Protein AF-A0A955YU34-F1 (afdb_monomer_lite)

Secondary structure (DSSP, 8-state):
-EETTEE------S---STT--EEETTEEESSPP-----SSPBTT-B-SSS-B---B-STT-EEETTEEES-----TTPBEEEE-SSS-EEE-B-STT-EEEEETTTEEEEE-----TTPBTTSB-SSSSB-SS-B--TTEEEEEETTEEEEEE----TTPBTT-B-SSSSB---B--TTEEE-TTS-EEE-S-SSPPPTTEEEETTEEEESSPTT-EEETTTEEEPTTPEEETTEEE----

Sequence (242 aa):
ICSNGMCLDTCGCGSCDDEDNGECVLAQCIYPPCVPDCGDSPTCGQMDGCGGICEGSCPGEKMCWNGTCVDCIPECEDAKCGDDNGCDGQCTGSCPGSQLCVNKENVGFTCCQSVCGPNTACGVPNGCGGYCTNGVCPAGQQCGSKDGKYQCVCKPNCKDKPCGAADGCGGFCRSDCPAGQTCNNDYQCEVTSCVPPCGCGTTCASGKCLSICPVGQTLCGCSTCCKAGQSCEGGVCKGAVE

Foldseek 3Di:
DDDPNDDPPPQPDPAPPDPQRFDQDPNDTDPNHDDFCQDPAHDQQPGRRNRAGDQHDDPDPFGRDRSDTHNDDFQCVQNDWQPGRVRNATHLDDDPDPWGFAQDPPPGTDTDDFPDDAAAAWQPDRRRPATRQQHDDPPQWGFDDDPNTTHTAGDFCCVPHAQQPGRVRRDTDQDDDPPQWGQDPVSDTWRPAAVVHADAQFDDDRNDTDGPEDPQWDDFTRNDTAHRQWDHDPSDTDHNPD

Radius of gyration: 31.17 Å; chains: 1; bounding box: 76×60×64 Å

Structure (mmCIF, N/CA/C/O backbone):
data_AF-A0A955YU34-F1
#
_entry.id   AF-A0A955YU34-F1
#
loop_
_atom_site.group_PDB
_atom_site.id
_atom_site.type_symbol
_atom_site.label_atom_id
_atom_site.label_alt_id
_atom_site.label_comp_id
_atom_site.label_asym_id
_atom_site.label_entity_id
_atom_site.label_seq_id
_atom_site.pdbx_PDB_ins_code
_atom_site.Cartn_x
_atom_site.Cartn_y
_atom_site.Cartn_z
_atom_site.occupancy
_atom_site.B_iso_or_equiv
_atom_site.auth_seq_id
_atom_site.auth_comp_id
_atom_site.auth_asym_id
_atom_site.auth_atom_id
_atom_site.pdbx_PDB_model_num
ATOM 1 N N . ILE A 1 1 ? -11.817 13.180 -0.412 1.00 45.41 1 ILE A N 1
ATOM 2 C CA . ILE A 1 1 ? -10.713 13.216 0.598 1.00 45.41 1 ILE A CA 1
ATOM 3 C C . ILE A 1 1 ? -9.621 12.265 0.115 1.00 45.41 1 ILE A C 1
ATOM 5 O O . ILE A 1 1 ? -9.970 11.149 -0.240 1.00 45.41 1 ILE A O 1
ATOM 9 N N . CYS A 1 2 ? -8.335 12.633 0.096 1.00 32.97 2 CYS A N 1
ATOM 10 C CA . CYS A 1 2 ? -7.277 11.659 -0.225 1.00 32.97 2 CYS A CA 1
ATOM 11 C C . CYS A 1 2 ? -6.675 11.087 1.070 1.00 32.97 2 CYS A C 1
ATOM 13 O O . CYS A 1 2 ? -6.288 11.827 1.974 1.00 32.97 2 CYS A O 1
ATOM 15 N N . SER A 1 3 ? -6.636 9.758 1.170 1.00 30.11 3 SER A N 1
ATOM 16 C CA . SER A 1 3 ? -6.049 9.011 2.286 1.00 30.11 3 SER A CA 1
ATOM 17 C C . SER A 1 3 ? -5.238 7.853 1.710 1.00 30.11 3 SER A C 1
ATOM 19 O O . SER A 1 3 ? -5.720 7.137 0.837 1.00 30.11 3 SER A O 1
ATOM 21 N N . ASN A 1 4 ? -3.993 7.686 2.166 1.00 29.62 4 ASN A N 1
ATOM 22 C CA . ASN A 1 4 ? -3.075 6.633 1.708 1.00 29.62 4 ASN A CA 1
ATOM 23 C C . ASN A 1 4 ? -2.878 6.566 0.181 1.00 29.62 4 ASN A C 1
ATOM 25 O O . ASN A 1 4 ? -2.876 5.486 -0.402 1.00 29.62 4 ASN A O 1
ATOM 29 N N . GLY A 1 5 ? -2.721 7.719 -0.476 1.00 34.00 5 GLY A N 1
ATOM 30 C CA . GLY A 1 5 ? -2.397 7.778 -1.908 1.00 34.00 5 GLY A CA 1
ATOM 31 C C . GLY A 1 5 ? -3.539 7.387 -2.852 1.00 34.00 5 GLY A C 1
ATOM 32 O O . GLY A 1 5 ? -3.348 7.418 -4.061 1.00 34.00 5 GLY A O 1
ATOM 33 N N . MET A 1 6 ? -4.725 7.072 -2.324 1.00 28.25 6 MET A N 1
ATOM 34 C CA . MET A 1 6 ? -5.953 6.946 -3.103 1.00 28.25 6 MET A CA 1
ATOM 35 C C . MET A 1 6 ? -6.871 8.118 -2.775 1.00 28.25 6 MET A C 1
ATOM 37 O O . MET A 1 6 ? -7.169 8.400 -1.607 1.00 28.25 6 MET A O 1
ATOM 41 N N . CYS A 1 7 ? -7.317 8.823 -3.809 1.00 43.81 7 CYS A N 1
ATOM 42 C CA . CYS A 1 7 ? -8.355 9.823 -3.648 1.00 43.81 7 CYS A CA 1
ATOM 43 C C . CYS A 1 7 ? -9.695 9.099 -3.551 1.00 43.81 7 CYS A C 1
ATOM 45 O O . CYS A 1 7 ? -10.192 8.536 -4.520 1.00 43.81 7 CYS A O 1
ATOM 47 N N . LEU A 1 8 ? -10.233 9.051 -2.330 1.00 44.00 8 LEU A N 1
ATOM 48 C CA . LEU A 1 8 ? -11.590 8.593 -2.093 1.00 44.00 8 LEU A CA 1
ATOM 49 C C . LEU A 1 8 ? -12.521 9.672 -2.617 1.00 44.00 8 LEU A C 1
ATOM 51 O O . LEU A 1 8 ? -12.498 10.815 -2.133 1.00 44.00 8 LEU A O 1
ATOM 55 N N . ASP A 1 9 ? -13.321 9.272 -3.597 1.00 46.38 9 ASP A N 1
ATOM 56 C CA . ASP A 1 9 ? -14.446 10.051 -4.057 1.00 46.38 9 ASP A CA 1
ATOM 57 C C . ASP A 1 9 ? -15.427 10.211 -2.887 1.00 46.38 9 ASP A C 1
ATOM 59 O O . ASP A 1 9 ? -16.054 9.262 -2.416 1.00 46.38 9 ASP A O 1
ATOM 63 N N . THR A 1 10 ? -15.448 11.412 -2.320 1.00 48.88 10 THR A N 1
ATOM 64 C CA . THR A 1 10 ? -16.334 11.789 -1.217 1.00 48.88 10 THR A CA 1
ATOM 65 C C . THR A 1 10 ? -17.482 12.642 -1.744 1.00 48.88 10 THR A C 1
ATOM 67 O O . THR A 1 10 ? -17.879 13.603 -1.085 1.00 48.88 10 THR A O 1
ATOM 70 N N . CYS A 1 11 ? -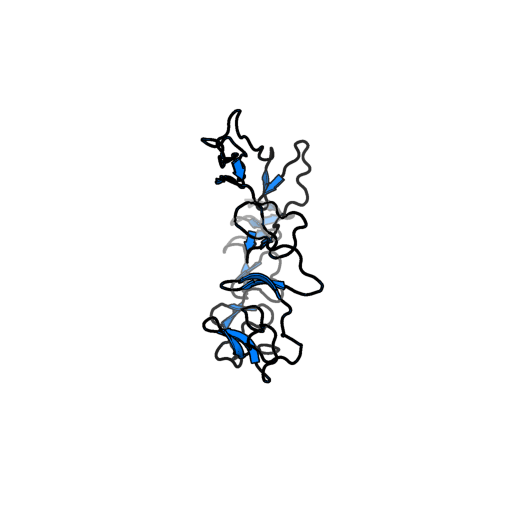17.981 12.345 -2.947 1.00 53.12 11 CYS A N 1
ATOM 71 C CA . CYS A 1 11 ? -19.189 12.960 -3.477 1.00 53.12 11 CYS A CA 1
ATOM 72 C C . CYS A 1 11 ? -20.399 12.572 -2.615 1.00 53.12 11 CYS A C 1
ATOM 74 O O . CYS A 1 11 ? -20.976 11.499 -2.746 1.00 53.12 11 CYS A O 1
ATOM 76 N N . GLY A 1 12 ? -20.775 13.461 -1.693 1.00 51.97 12 GLY A N 1
ATOM 77 C CA . GLY A 1 12 ? -22.050 13.420 -0.969 1.00 51.97 12 GLY A CA 1
ATOM 78 C C . GLY A 1 12 ? -23.210 14.064 -1.740 1.00 51.97 12 GLY A C 1
ATOM 79 O O . GLY A 1 12 ? -24.290 14.228 -1.179 1.00 51.97 12 GLY A O 1
ATOM 80 N N . CYS A 1 13 ? -22.991 14.470 -2.994 1.00 57.12 13 CYS A N 1
ATOM 81 C CA . CYS A 1 13 ? -24.027 15.016 -3.862 1.00 57.12 13 CYS A CA 1
ATOM 82 C C . CYS A 1 13 ? -24.826 13.847 -4.465 1.00 57.12 13 CYS A C 1
ATOM 84 O O . CYS A 1 13 ? -24.241 12.992 -5.122 1.00 57.12 13 CYS A O 1
ATOM 86 N N . GLY A 1 14 ? -26.142 13.779 -4.230 1.00 55.91 14 GLY A N 1
ATOM 87 C CA . GLY A 1 14 ? -26.999 12.725 -4.802 1.00 55.91 14 GLY A CA 1
ATOM 88 C C . GLY A 1 14 ? -27.055 12.763 -6.336 1.00 55.91 14 GLY A C 1
ATOM 89 O O . GLY A 1 14 ? -27.128 11.713 -6.966 1.00 55.91 14 GLY A O 1
ATOM 90 N N . SER A 1 15 ? -26.968 13.971 -6.895 1.00 62.12 15 SER A N 1
ATOM 91 C CA . SER A 1 15 ? -26.721 14.336 -8.292 1.00 62.12 15 SER A CA 1
ATOM 92 C C . SER A 1 15 ? -26.707 15.875 -8.363 1.00 62.12 15 SER A C 1
ATOM 94 O O . SER A 1 15 ? -27.385 16.528 -7.567 1.00 62.12 15 SER A O 1
ATOM 96 N N . CYS A 1 16 ? -25.906 16.471 -9.248 1.00 63.84 16 CYS A N 1
ATOM 97 C CA . CYS A 1 16 ? -25.930 17.916 -9.516 1.00 63.84 16 CYS A CA 1
ATOM 98 C C . CYS A 1 16 ? -26.772 18.153 -10.792 1.00 63.84 16 CYS A C 1
ATOM 100 O O . CYS A 1 16 ? -26.240 18.510 -11.837 1.00 63.84 16 CYS A O 1
ATOM 102 N N . ASP A 1 17 ? -28.076 17.844 -10.712 1.00 59.84 17 ASP A N 1
ATOM 103 C CA . ASP A 1 17 ? -29.026 17.775 -11.847 1.00 59.84 17 ASP A CA 1
ATOM 104 C C . ASP A 1 17 ? -29.700 19.122 -12.199 1.00 59.84 17 ASP A C 1
ATOM 106 O O . ASP A 1 17 ? -30.825 19.143 -12.705 1.00 59.84 17 ASP A O 1
ATOM 110 N N . ASP A 1 18 ? -29.065 20.262 -11.925 1.00 59.06 18 ASP A N 1
ATOM 111 C CA . ASP A 1 18 ? -29.591 21.540 -12.425 1.00 59.06 18 ASP A CA 1
ATOM 112 C C . ASP A 1 18 ? -29.217 21.730 -13.911 1.00 59.06 18 ASP A C 1
ATOM 114 O O . ASP A 1 18 ? -28.236 21.157 -14.389 1.00 59.06 18 ASP A O 1
ATOM 118 N N . GLU A 1 19 ? -29.996 22.539 -14.649 1.00 58.22 19 GLU A N 1
ATOM 119 C CA . GLU A 1 19 ? -29.921 22.740 -16.118 1.00 58.22 19 GLU A CA 1
ATOM 120 C C . GLU A 1 19 ? -28.524 23.145 -16.659 1.00 58.22 19 GLU A C 1
ATOM 122 O O . GLU A 1 19 ? -28.296 23.100 -17.868 1.00 58.22 19 GLU A O 1
ATOM 127 N N . ASP A 1 20 ? -27.581 23.473 -15.769 1.00 57.12 20 ASP A N 1
ATOM 128 C CA . ASP A 1 20 ? -26.225 23.953 -16.050 1.00 57.12 20 ASP A CA 1
ATOM 129 C C . ASP A 1 20 ? -25.103 22.901 -15.839 1.00 57.12 20 ASP A C 1
ATOM 131 O O . ASP A 1 20 ? -23.928 23.267 -15.868 1.00 57.12 20 ASP A O 1
ATOM 135 N N . ASN A 1 21 ? -25.421 21.607 -15.650 1.00 61.56 21 ASN A N 1
ATOM 136 C CA . ASN A 1 21 ? -24.452 20.489 -15.530 1.00 61.56 21 ASN A CA 1
ATOM 137 C C . ASN A 1 21 ? -23.319 20.735 -14.502 1.00 61.56 21 ASN A C 1
ATOM 139 O O . ASN A 1 21 ? -22.147 20.855 -14.863 1.00 61.56 21 ASN A O 1
ATOM 143 N N . GLY A 1 22 ? -23.648 20.815 -13.212 1.00 64.00 22 GLY A N 1
ATOM 144 C CA . GLY A 1 22 ? -22.662 21.073 -12.154 1.00 64.00 22 GLY A CA 1
ATOM 145 C C . GLY A 1 22 ? -21.765 19.878 -11.838 1.00 64.00 22 GLY A C 1
ATOM 146 O O . GLY A 1 22 ? -22.158 18.722 -11.992 1.00 64.00 22 GLY A O 1
ATOM 147 N N . GLU A 1 23 ? -20.570 20.153 -11.315 1.00 69.56 23 GLU A N 1
ATOM 148 C CA . GLU A 1 23 ? -19.633 19.124 -10.848 1.00 69.56 23 GLU A CA 1
ATOM 149 C C . GLU A 1 23 ? -19.588 19.078 -9.316 1.00 69.56 23 GLU A C 1
ATOM 151 O O . GLU A 1 23 ? -19.514 20.110 -8.643 1.00 69.56 23 GLU A O 1
ATOM 156 N N . CYS A 1 24 ? -19.621 17.873 -8.739 1.00 65.12 24 CYS A N 1
ATOM 157 C CA . CYS A 1 24 ? -19.480 17.696 -7.295 1.00 65.12 24 CYS A CA 1
ATOM 158 C C . CYS A 1 24 ? -17.992 17.671 -6.925 1.00 65.12 24 CYS A C 1
ATOM 160 O O . CYS A 1 24 ? -17.281 16.707 -7.202 1.00 65.12 24 CYS A O 1
ATOM 162 N N . VAL A 1 25 ? -17.520 18.718 -6.251 1.00 65.62 25 VAL A N 1
ATOM 163 C CA . VAL A 1 25 ? -16.139 18.825 -5.768 1.00 65.62 25 VAL A CA 1
ATOM 164 C C . VAL A 1 25 ? -16.177 19.016 -4.257 1.00 65.62 25 VAL A C 1
ATOM 166 O O . VAL A 1 25 ? -16.837 19.915 -3.745 1.00 65.62 25 VAL A O 1
ATOM 169 N N . LEU A 1 26 ? -15.492 18.142 -3.509 1.00 65.69 26 LEU A N 1
ATOM 170 C CA . LEU A 1 26 ? -15.434 18.189 -2.036 1.00 65.69 26 LEU A CA 1
ATOM 171 C C . LEU A 1 26 ? -16.819 18.252 -1.349 1.00 65.69 26 LEU A C 1
ATOM 173 O O . LEU A 1 26 ? -16.986 18.936 -0.341 1.00 65.69 26 LEU A O 1
ATOM 177 N N . ALA A 1 27 ? -17.793 17.497 -1.869 1.00 64.62 27 ALA A N 1
ATOM 178 C CA . ALA A 1 27 ? -19.178 17.452 -1.381 1.00 64.62 27 ALA A CA 1
ATOM 179 C C . ALA A 1 27 ? -19.969 18.771 -1.532 1.00 64.62 27 ALA A C 1
ATOM 181 O O . ALA A 1 27 ? -20.943 18.995 -0.811 1.00 64.62 27 ALA A O 1
ATOM 182 N N . GLN A 1 28 ? -19.578 19.626 -2.479 1.00 66.12 28 GLN A N 1
ATOM 183 C CA . GLN A 1 28 ? -20.338 20.798 -2.913 1.00 66.12 28 GLN A CA 1
ATOM 184 C C . GLN A 1 28 ? -20.582 20.707 -4.425 1.00 66.12 28 GLN A C 1
ATOM 186 O O . GLN A 1 28 ? -19.654 20.393 -5.167 1.00 66.12 28 GLN A O 1
ATOM 191 N N . CYS A 1 29 ? -21.808 20.976 -4.886 1.00 69.38 29 CYS A N 1
ATOM 192 C CA . CYS A 1 29 ? -22.057 21.165 -6.317 1.00 69.38 29 CYS A CA 1
ATOM 193 C C . CYS A 1 29 ? -21.549 22.556 -6.719 1.00 69.38 29 CYS A C 1
ATOM 195 O O . CYS A 1 29 ? -22.027 23.566 -6.192 1.00 69.38 29 CYS A O 1
ATOM 197 N N . ILE A 1 30 ? -20.565 22.602 -7.616 1.00 68.19 30 ILE A N 1
ATOM 198 C CA . ILE A 1 30 ? -20.022 23.839 -8.177 1.00 68.19 30 ILE A CA 1
ATOM 199 C C . ILE A 1 30 ? -20.768 24.143 -9.478 1.00 68.19 30 ILE A C 1
ATOM 201 O O . ILE A 1 30 ? -20.792 23.317 -10.390 1.00 68.19 30 ILE A O 1
ATOM 205 N N . TYR A 1 31 ? -21.363 25.338 -9.542 1.00 68.12 31 TYR A N 1
ATOM 206 C CA . TYR A 1 31 ? -22.065 25.851 -10.715 1.00 68.12 31 TYR A CA 1
ATOM 207 C C . TYR A 1 31 ? -21.580 27.267 -11.069 1.00 68.12 31 TYR A C 1
ATOM 209 O O . TYR A 1 31 ? -21.588 28.139 -10.189 1.00 68.12 31 TYR A O 1
ATOM 217 N N . PRO A 1 32 ? -21.214 27.530 -12.339 1.00 67.25 32 PRO A N 1
ATOM 218 C CA . PRO A 1 32 ? -20.965 26.541 -13.400 1.00 67.25 32 PRO A CA 1
ATOM 219 C C . PRO A 1 32 ? -19.742 25.659 -13.068 1.00 67.25 32 PRO A C 1
ATOM 221 O O . PRO A 1 32 ? -18.934 26.061 -12.224 1.00 67.25 32 PRO A O 1
ATOM 224 N N . PRO A 1 33 ? -19.582 24.476 -13.696 1.00 68.94 33 PRO A N 1
ATOM 225 C CA . PRO A 1 33 ? -18.367 23.680 -13.535 1.00 68.94 33 PRO A CA 1
ATOM 226 C C . PRO A 1 33 ? -17.136 24.519 -13.893 1.00 68.94 33 PRO A C 1
ATOM 228 O O . PRO A 1 33 ? -17.206 25.432 -14.721 1.00 68.94 33 PRO A O 1
ATOM 231 N N . CYS A 1 34 ? -16.006 24.238 -13.242 1.00 77.94 34 CYS A N 1
ATOM 232 C CA . CYS A 1 34 ? -14.778 24.958 -13.546 1.00 77.94 34 CYS A CA 1
ATOM 233 C C . CYS A 1 34 ? -14.359 24.623 -14.980 1.00 77.94 34 CYS A C 1
ATOM 235 O O . CYS A 1 34 ? -14.143 23.458 -15.300 1.00 77.94 34 CYS A O 1
ATOM 237 N N . VAL A 1 35 ? -14.269 25.634 -15.844 1.00 83.06 35 VAL A N 1
ATOM 238 C CA . VAL A 1 35 ? -13.825 25.466 -17.230 1.00 83.06 35 VAL A CA 1
ATOM 239 C C . VAL A 1 35 ? -12.329 25.776 -17.285 1.00 83.06 35 VAL A C 1
ATOM 241 O O . VAL A 1 35 ? -11.974 26.933 -17.045 1.00 83.06 35 VAL A O 1
ATOM 244 N N . PRO A 1 36 ? -11.461 24.788 -17.583 1.00 85.12 36 PRO A N 1
ATOM 245 C CA . PRO A 1 36 ? -10.038 25.026 -17.787 1.00 85.12 36 PRO A CA 1
ATOM 246 C C . PRO A 1 36 ? -9.811 26.121 -18.833 1.00 85.12 36 PRO A C 1
ATOM 248 O O . PRO A 1 36 ? -10.310 26.013 -19.956 1.00 85.12 36 PRO A O 1
ATOM 251 N N . ASP A 1 37 ? -9.055 27.158 -18.480 1.00 88.44 37 ASP A N 1
ATOM 252 C CA . ASP A 1 37 ? -8.666 28.232 -19.394 1.00 88.44 37 ASP A CA 1
ATOM 253 C C . ASP A 1 37 ? -7.144 28.362 -19.448 1.00 88.44 37 ASP A C 1
ATOM 255 O O . ASP A 1 37 ? -6.469 28.746 -18.490 1.00 88.44 37 ASP A O 1
ATOM 259 N N . CYS A 1 38 ? -6.603 28.043 -20.615 1.00 88.44 38 CYS A N 1
ATOM 260 C CA . CYS A 1 38 ? -5.181 28.125 -20.903 1.00 88.44 38 CYS A CA 1
ATOM 261 C C . CYS A 1 38 ? -4.801 29.402 -21.667 1.00 88.44 38 CYS A C 1
ATOM 263 O O . CYS A 1 38 ? -3.612 29.671 -21.865 1.00 88.44 38 CYS A O 1
ATOM 265 N N . GLY A 1 39 ? -5.781 30.210 -22.077 1.00 88.00 39 GLY A N 1
ATOM 266 C CA . GLY A 1 39 ? -5.591 31.291 -23.036 1.00 88.00 39 GLY A CA 1
ATOM 267 C C . GLY A 1 39 ? -5.102 30.796 -24.404 1.00 88.00 39 GLY A C 1
ATOM 268 O O . GLY A 1 39 ? -4.996 29.600 -24.667 1.00 88.00 39 GLY A O 1
ATOM 269 N N . ASP A 1 40 ? -4.770 31.738 -25.289 1.00 88.06 40 ASP A N 1
ATOM 270 C CA . ASP A 1 40 ? -4.430 31.433 -26.690 1.00 88.06 40 ASP A CA 1
ATOM 271 C C . ASP A 1 40 ? -2.989 30.931 -26.899 1.00 88.06 40 ASP A C 1
ATOM 273 O O . ASP A 1 40 ? -2.654 30.398 -27.956 1.00 88.06 40 ASP A O 1
ATOM 277 N N . SER A 1 41 ? -2.102 31.137 -25.922 1.00 86.50 41 SER A N 1
ATOM 278 C CA . SER A 1 41 ? -0.684 30.768 -26.027 1.00 86.50 41 SER A CA 1
ATOM 279 C C . SER A 1 41 ? -0.105 30.377 -24.661 1.00 86.50 41 SER A C 1
ATOM 281 O O . SER A 1 41 ? 0.804 31.058 -24.169 1.00 86.50 41 SER A O 1
ATOM 283 N N . PRO A 1 42 ? -0.623 29.305 -24.032 1.00 89.56 42 PRO A N 1
ATOM 284 C CA . PRO A 1 42 ? -0.156 28.860 -22.728 1.00 89.56 42 PRO A CA 1
ATOM 285 C C . PRO A 1 42 ? 1.323 28.485 -22.762 1.00 89.56 42 PRO A C 1
ATOM 287 O O . PRO A 1 42 ? 1.825 27.895 -23.728 1.00 89.56 42 PRO A O 1
ATOM 290 N N . THR A 1 43 ? 2.023 28.767 -21.669 1.00 91.75 43 THR A N 1
ATOM 291 C CA . THR A 1 43 ? 3.317 28.135 -21.409 1.00 91.75 43 THR A CA 1
ATOM 292 C C . THR A 1 43 ? 3.097 26.724 -20.872 1.00 91.75 43 THR A C 1
ATOM 294 O O . THR A 1 43 ? 2.126 26.458 -20.165 1.00 91.75 43 THR A O 1
ATOM 297 N N . CYS A 1 44 ? 3.990 25.793 -21.213 1.00 94.31 44 CYS A N 1
ATOM 298 C CA . CYS A 1 44 ? 3.900 24.430 -20.692 1.00 94.31 44 CYS A CA 1
ATOM 299 C C . CYS A 1 44 ? 3.870 24.420 -19.155 1.00 94.31 44 CYS A C 1
ATOM 301 O O . CYS A 1 44 ? 4.730 25.034 -18.518 1.00 94.31 44 CYS A O 1
ATOM 303 N N . GLY A 1 45 ? 2.881 23.736 -18.571 1.00 90.31 45 GLY A N 1
ATOM 304 C CA . GLY A 1 45 ? 2.713 23.651 -17.116 1.00 90.31 45 GLY A CA 1
ATOM 305 C C . GLY A 1 45 ? 2.039 24.865 -16.476 1.00 90.31 45 GLY A C 1
ATOM 306 O O . GLY A 1 45 ? 1.956 24.937 -15.249 1.00 90.31 45 GLY A O 1
ATOM 307 N N . GLN A 1 46 ? 1.548 25.819 -17.274 1.00 93.62 46 GLN A N 1
ATOM 308 C CA . GLN A 1 46 ? 0.667 26.878 -16.785 1.00 93.62 46 GLN A CA 1
ATOM 309 C C . GLN A 1 46 ? -0.578 26.254 -16.141 1.00 93.62 46 GLN A C 1
ATOM 311 O O . GLN A 1 46 ? -1.144 25.312 -16.684 1.00 93.62 46 GLN A O 1
ATOM 316 N N . MET A 1 47 ? -1.003 26.769 -14.987 1.00 89.31 47 MET A N 1
ATOM 317 C CA . MET A 1 47 ? -2.245 26.325 -14.351 1.00 89.31 47 MET A CA 1
ATOM 318 C C . MET A 1 47 ? -3.450 26.768 -15.185 1.00 89.31 47 MET A C 1
ATOM 320 O O . MET A 1 47 ? -3.495 27.916 -15.626 1.00 89.31 47 MET A O 1
ATOM 324 N N . ASP A 1 48 ? -4.432 25.886 -15.339 1.00 84.75 48 ASP A N 1
ATOM 325 C CA . ASP A 1 48 ? -5.651 26.128 -16.127 1.00 84.75 48 ASP A CA 1
ATOM 326 C C . ASP A 1 48 ? -6.775 26.841 -15.347 1.00 84.75 48 ASP A C 1
ATOM 328 O O . ASP A 1 48 ? -7.884 27.011 -15.844 1.00 84.75 48 ASP A O 1
ATOM 332 N N . GLY A 1 49 ? -6.512 27.218 -14.092 1.00 83.75 49 GLY A N 1
ATOM 333 C CA . GLY A 1 49 ? -7.501 27.822 -13.193 1.00 83.75 49 GLY A CA 1
ATOM 334 C C . GLY A 1 49 ? -8.439 26.827 -12.495 1.00 83.75 49 GLY A C 1
ATOM 335 O O . GLY A 1 49 ? -9.141 27.226 -11.568 1.00 83.75 49 GLY A O 1
ATOM 336 N N . CYS A 1 50 ? -8.390 25.543 -12.854 1.00 83.94 50 CYS A N 1
ATOM 337 C CA . CYS A 1 50 ? -9.242 24.463 -12.345 1.00 83.94 50 CYS A CA 1
ATOM 338 C C . CYS A 1 50 ? -8.465 23.330 -11.657 1.00 83.94 50 CYS A C 1
ATOM 340 O O . CYS A 1 50 ? -9.034 22.303 -11.293 1.00 83.94 50 CYS A O 1
ATOM 342 N N . GLY A 1 51 ? -7.166 23.532 -11.421 1.00 79.56 51 GLY A N 1
ATOM 343 C CA . GLY A 1 51 ? -6.293 22.566 -10.751 1.00 79.56 51 GLY A CA 1
ATOM 344 C C . GLY A 1 51 ? -5.609 21.588 -11.706 1.00 79.56 51 GLY A C 1
ATOM 345 O O . GLY A 1 51 ? -4.846 20.738 -11.243 1.00 79.56 51 GLY A O 1
ATOM 346 N N . GLY A 1 52 ? -5.843 21.729 -13.011 1.00 84.06 52 GLY A N 1
ATOM 347 C CA . GLY A 1 52 ? -5.071 21.090 -14.062 1.00 84.06 52 GLY A CA 1
ATOM 348 C C . GLY A 1 52 ? -3.944 21.987 -14.575 1.00 84.06 52 GLY A C 1
ATOM 349 O O . GLY A 1 52 ? -3.655 23.072 -14.055 1.00 84.06 52 GLY A O 1
ATOM 350 N N . ILE A 1 53 ? -3.262 21.486 -15.599 1.00 90.06 53 ILE A N 1
ATOM 351 C CA . ILE A 1 53 ? -2.125 22.137 -16.244 1.00 90.06 53 ILE A CA 1
ATOM 352 C C . ILE A 1 53 ? -2.320 22.142 -17.756 1.00 90.06 53 ILE A C 1
ATOM 354 O O . ILE A 1 53 ? -2.776 21.165 -18.343 1.00 90.06 53 ILE A O 1
ATOM 358 N N . CYS A 1 54 ? -1.924 23.237 -18.384 1.00 89.25 54 CYS A N 1
ATOM 359 C CA . CYS A 1 54 ? -2.011 23.428 -19.817 1.00 89.25 54 CYS A CA 1
ATOM 360 C C . CYS A 1 54 ? -0.847 22.748 -20.539 1.00 89.25 54 CYS A C 1
ATOM 362 O O . CYS A 1 54 ? 0.328 22.940 -20.19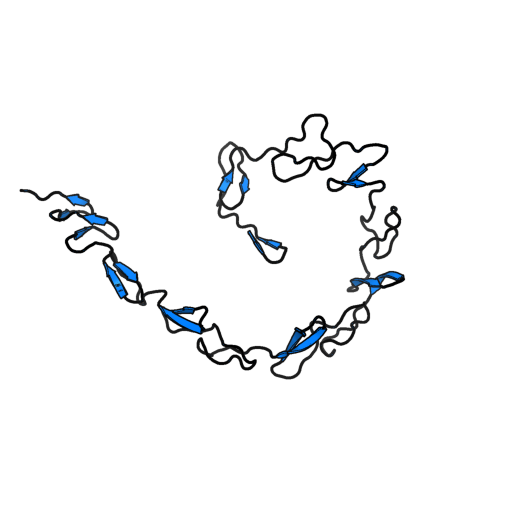0 1.00 89.25 54 CYS A O 1
ATOM 364 N N . GLU A 1 55 ? -1.174 22.019 -21.604 1.00 86.38 55 GLU A N 1
ATOM 365 C CA . GLU A 1 55 ? -0.201 21.658 -22.628 1.00 86.38 55 GLU A CA 1
ATOM 366 C C . GLU A 1 55 ? 0.124 22.924 -23.421 1.00 86.38 55 GLU A C 1
ATOM 368 O O . GLU A 1 55 ? -0.706 23.472 -24.142 1.00 86.38 55 GLU A O 1
ATOM 373 N N . GLY A 1 56 ? 1.314 23.467 -23.186 1.00 88.75 56 GLY A N 1
ATOM 374 C CA . GLY A 1 56 ? 1.722 24.759 -23.716 1.00 88.75 56 GLY A CA 1
ATOM 375 C C . GLY A 1 56 ? 3.035 24.691 -24.473 1.00 88.75 56 GLY A C 1
ATOM 376 O O . GLY A 1 56 ? 3.656 23.637 -24.611 1.00 88.75 56 GLY A O 1
ATOM 377 N N . SER A 1 57 ? 3.480 25.844 -24.956 1.00 91.94 57 SER A N 1
ATOM 378 C CA . SER A 1 57 ? 4.737 25.935 -25.698 1.00 91.94 57 SER A CA 1
ATOM 379 C C . SER A 1 57 ? 5.948 25.825 -24.771 1.00 91.94 57 SER A C 1
ATOM 381 O O . SER A 1 57 ? 5.937 26.320 -23.638 1.00 91.94 57 SER A O 1
ATOM 383 N N . CYS A 1 58 ? 7.012 25.215 -25.287 1.00 93.69 58 CYS A N 1
ATOM 384 C CA . CYS A 1 58 ? 8.304 25.093 -24.625 1.00 93.69 58 CYS A CA 1
ATOM 385 C C . CYS A 1 58 ? 9.385 25.892 -25.365 1.00 93.69 58 CYS A C 1
ATOM 387 O O . CYS A 1 58 ? 9.317 26.040 -26.584 1.00 93.69 58 CYS A O 1
ATOM 389 N N . PRO A 1 59 ? 10.394 26.427 -24.654 1.00 91.88 59 PRO A N 1
ATOM 390 C CA . PRO A 1 59 ? 11.519 27.092 -25.297 1.00 91.88 59 PRO A CA 1
ATOM 391 C C . PRO A 1 59 ? 12.408 26.084 -26.042 1.00 91.88 59 PRO A C 1
ATOM 393 O O . PRO A 1 59 ? 12.730 25.017 -25.517 1.00 91.88 59 PRO A O 1
ATOM 396 N N . GLY A 1 60 ? 12.867 26.469 -27.235 1.00 88.62 60 GLY A N 1
ATOM 397 C CA . GLY A 1 60 ? 13.689 25.617 -28.101 1.00 88.62 60 GLY A CA 1
ATOM 398 C C . GLY A 1 60 ? 12.873 24.530 -28.807 1.00 88.62 60 GLY A C 1
ATOM 399 O O . GLY A 1 60 ? 11.686 24.708 -29.049 1.00 88.62 60 GLY A O 1
ATOM 400 N N . GLU A 1 61 ? 13.516 23.406 -29.131 1.00 87.62 61 GLU A N 1
ATOM 401 C CA . GLU A 1 61 ? 12.887 22.237 -29.782 1.00 87.62 61 GLU A CA 1
ATOM 402 C C . GLU A 1 61 ? 12.307 21.229 -28.766 1.00 87.62 61 GLU A C 1
ATOM 404 O O . GLU A 1 61 ? 12.125 20.054 -29.068 1.00 87.62 61 GLU A O 1
ATOM 409 N N . LYS A 1 62 ? 12.039 21.677 -27.533 1.00 93.69 62 LYS A N 1
ATOM 410 C CA . LYS A 1 62 ? 11.516 20.831 -26.452 1.00 93.69 62 LYS A CA 1
ATOM 411 C C . LYS A 1 62 ? 10.017 20.600 -26.587 1.00 93.69 62 LYS A C 1
ATOM 413 O O . LYS A 1 62 ? 9.294 21.422 -27.146 1.00 93.69 62 LYS A O 1
ATOM 418 N N . MET A 1 63 ? 9.542 19.521 -25.981 1.00 91.44 63 MET A N 1
ATOM 419 C CA . MET A 1 63 ? 8.135 19.128 -25.961 1.00 91.44 63 MET A CA 1
ATOM 420 C C . MET A 1 63 ? 7.551 19.294 -24.557 1.00 91.44 63 MET A C 1
ATOM 422 O O . MET A 1 63 ? 8.256 19.123 -23.563 1.00 91.44 63 MET A O 1
ATOM 426 N N . CYS A 1 64 ? 6.265 19.632 -24.459 1.00 92.38 64 CYS A N 1
ATOM 427 C CA . CYS A 1 64 ? 5.572 19.704 -23.176 1.00 92.38 64 CYS A CA 1
ATOM 428 C C . CYS A 1 64 ? 5.042 18.323 -22.787 1.00 92.38 64 CYS A C 1
ATOM 430 O O . CYS A 1 64 ? 4.248 17.749 -23.526 1.00 92.38 64 CYS A O 1
ATOM 432 N N . TRP A 1 65 ? 5.454 17.798 -21.633 1.00 91.31 65 TRP A N 1
ATOM 433 C CA . TRP A 1 65 ? 4.969 16.519 -21.116 1.00 91.31 65 TRP A CA 1
ATOM 434 C C . TRP A 1 65 ? 4.726 16.605 -19.609 1.00 91.31 65 TRP A C 1
ATOM 436 O O . TRP A 1 65 ? 5.620 16.994 -18.854 1.00 91.31 65 TRP A O 1
ATOM 446 N N . ASN A 1 66 ? 3.501 16.295 -19.167 1.00 89.00 66 ASN A N 1
ATOM 447 C CA . ASN A 1 66 ? 3.056 16.437 -17.771 1.00 89.00 66 ASN A CA 1
ATOM 448 C C . ASN A 1 66 ? 3.443 17.791 -17.139 1.00 89.00 66 ASN A C 1
ATOM 450 O O . ASN A 1 66 ? 3.900 17.867 -15.998 1.00 89.00 66 ASN A O 1
ATOM 454 N N . GLY A 1 67 ? 3.295 18.874 -17.908 1.00 90.44 67 GLY A N 1
ATOM 455 C CA . GLY A 1 67 ? 3.549 20.241 -17.445 1.00 90.44 67 GLY A CA 1
ATOM 456 C C . GLY A 1 67 ? 5.024 20.611 -17.319 1.00 90.44 67 GLY A C 1
ATOM 457 O O . GLY A 1 67 ? 5.347 21.644 -16.740 1.00 90.44 67 GLY A O 1
ATOM 458 N N . THR A 1 68 ? 5.927 19.789 -17.851 1.00 92.88 68 THR A N 1
ATOM 459 C CA . THR A 1 68 ? 7.364 20.070 -17.889 1.00 92.88 68 THR A CA 1
ATOM 460 C C . THR A 1 68 ? 7.874 20.018 -19.324 1.00 92.88 68 THR A C 1
ATOM 462 O O . THR A 1 68 ? 7.515 19.131 -20.094 1.00 92.88 68 THR A O 1
ATOM 465 N N . CYS A 1 69 ? 8.746 20.959 -19.683 1.00 93.69 69 CYS A N 1
ATOM 466 C CA . CYS A 1 69 ? 9.439 20.928 -20.966 1.00 93.69 69 CYS A CA 1
ATOM 467 C C . CYS A 1 69 ? 10.558 19.888 -20.948 1.00 93.69 69 CYS A C 1
ATOM 469 O O . CYS A 1 69 ? 11.545 20.047 -20.225 1.00 93.69 69 CYS A O 1
ATOM 471 N N . VAL A 1 70 ? 10.417 18.855 -21.770 1.00 92.56 70 VAL A N 1
ATOM 472 C CA . VAL A 1 70 ? 11.347 17.731 -21.891 1.00 92.56 70 VAL A CA 1
ATOM 473 C C . VAL A 1 70 ? 11.956 17.675 -23.289 1.00 92.56 70 VAL A C 1
ATOM 475 O O . VAL A 1 70 ? 11.353 18.114 -24.266 1.00 92.56 70 VAL A O 1
ATOM 478 N N . ASP A 1 71 ? 13.169 17.138 -23.385 1.00 93.38 71 ASP A N 1
ATOM 479 C CA . ASP A 1 71 ? 13.858 16.936 -24.667 1.00 93.38 71 ASP A CA 1
ATOM 480 C C . ASP A 1 71 ? 13.380 15.659 -25.389 1.00 93.38 71 ASP A C 1
ATOM 482 O O . ASP A 1 71 ? 13.606 15.501 -26.583 1.00 93.38 71 ASP A O 1
ATOM 486 N N . CYS A 1 72 ? 12.702 14.752 -24.678 1.00 93.25 72 CYS A N 1
ATOM 487 C CA . CYS A 1 72 ? 12.209 13.485 -25.207 1.00 93.25 72 CYS A CA 1
ATOM 488 C C . CYS A 1 72 ? 10.978 13.019 -24.412 1.00 93.25 72 CYS A C 1
ATOM 490 O O . CYS A 1 72 ? 10.941 13.182 -23.190 1.00 93.25 72 CYS A O 1
ATOM 492 N N . ILE A 1 73 ? 9.975 12.464 -25.099 1.00 91.69 73 ILE A N 1
ATOM 493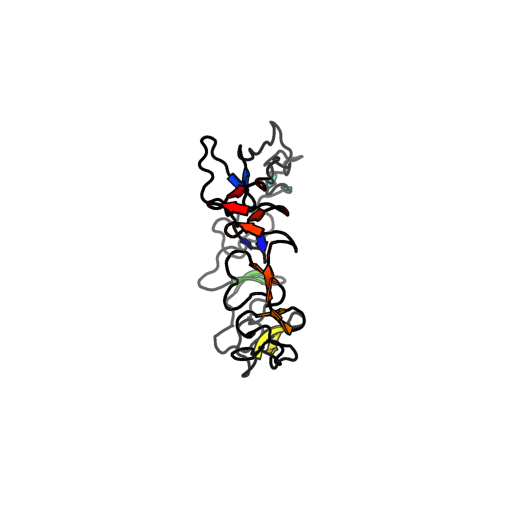 C CA . ILE A 1 73 ? 8.780 11.875 -24.481 1.00 91.69 73 ILE A CA 1
ATOM 494 C C . ILE A 1 73 ? 8.933 10.351 -24.517 1.00 91.69 73 ILE A C 1
ATOM 496 O O . ILE A 1 73 ? 9.077 9.805 -25.608 1.00 91.69 73 ILE A O 1
ATOM 500 N N . PRO A 1 74 ? 8.915 9.660 -23.365 1.00 92.25 74 PRO A N 1
ATOM 501 C CA . PRO A 1 74 ? 9.127 8.220 -23.335 1.00 92.25 74 PRO A CA 1
ATOM 502 C C . PRO A 1 74 ? 7.925 7.460 -23.904 1.00 92.25 74 PRO A C 1
ATOM 504 O O . PRO A 1 74 ? 6.788 7.670 -23.478 1.00 92.25 74 PRO A O 1
ATOM 507 N N . GLU A 1 75 ? 8.188 6.522 -24.810 1.00 92.69 75 GLU A N 1
ATOM 508 C CA . GLU A 1 75 ? 7.174 5.671 -25.437 1.00 92.69 75 GLU A CA 1
ATOM 509 C C . GLU A 1 75 ? 7.169 4.286 -24.783 1.00 92.69 75 GLU A C 1
ATOM 511 O O . GLU A 1 75 ? 8.075 3.481 -24.983 1.00 92.69 75 GLU A O 1
ATOM 516 N N . CYS A 1 76 ? 6.145 4.003 -23.973 1.00 93.88 76 CYS A N 1
ATOM 517 C CA . CYS A 1 76 ? 6.024 2.732 -23.247 1.00 93.88 76 CYS A CA 1
ATOM 518 C C . CYS A 1 76 ? 4.666 2.043 -23.415 1.00 93.88 76 CYS A C 1
ATOM 520 O O . CYS A 1 76 ? 4.371 1.090 -22.689 1.00 93.88 76 CYS A O 1
ATOM 522 N N . GLU A 1 77 ? 3.826 2.518 -24.336 1.00 93.25 77 GLU A N 1
ATOM 523 C CA . GLU A 1 77 ? 2.557 1.858 -24.638 1.00 93.25 77 GLU A CA 1
ATOM 524 C C . GLU A 1 77 ? 2.834 0.445 -25.170 1.00 93.25 77 GLU A C 1
ATOM 526 O O . GLU A 1 77 ? 3.663 0.255 -26.058 1.00 93.25 77 GLU A O 1
ATOM 531 N N . ASP A 1 78 ? 2.218 -0.558 -24.540 1.00 90.75 78 ASP A N 1
ATOM 532 C CA . ASP A 1 78 ? 2.419 -1.992 -24.802 1.00 90.75 78 ASP A CA 1
ATOM 533 C C . ASP A 1 78 ? 3.866 -2.518 -24.708 1.00 90.75 78 ASP A C 1
ATOM 535 O O . ASP A 1 78 ? 4.132 -3.691 -25.004 1.00 90.75 78 ASP A O 1
ATOM 539 N N . ALA A 1 79 ? 4.802 -1.696 -24.232 1.00 94.12 79 ALA A N 1
ATOM 540 C CA . ALA A 1 79 ? 6.187 -2.091 -24.042 1.00 94.12 79 ALA A CA 1
ATOM 541 C C . ALA A 1 79 ? 6.307 -3.201 -22.989 1.00 94.12 79 ALA A C 1
ATOM 543 O O . ALA A 1 79 ? 5.530 -3.305 -22.025 1.00 94.12 79 ALA A O 1
ATOM 544 N N . LYS A 1 80 ? 7.321 -4.046 -23.144 1.00 95.06 80 LYS A N 1
ATOM 545 C CA . LYS A 1 80 ? 7.700 -5.020 -22.124 1.00 95.06 80 LYS A CA 1
ATOM 546 C C . LYS A 1 80 ? 8.575 -4.345 -21.081 1.00 95.06 80 LYS A C 1
ATOM 548 O O . LYS A 1 80 ? 9.212 -3.318 -21.307 1.00 95.06 80 LYS A O 1
ATOM 553 N N . CYS A 1 81 ? 8.607 -4.945 -19.900 1.00 95.81 81 CYS A N 1
ATOM 554 C CA . CYS A 1 81 ? 9.518 -4.511 -18.853 1.00 95.81 81 CYS A CA 1
ATOM 555 C C . CYS A 1 81 ? 10.978 -4.553 -19.333 1.00 95.81 81 CYS A C 1
ATOM 557 O O . CYS A 1 81 ? 11.469 -5.618 -19.719 1.00 95.81 81 CYS A O 1
ATOM 559 N N . GLY A 1 82 ? 11.668 -3.417 -19.236 1.00 93.81 82 GLY A N 1
ATOM 560 C CA . GLY A 1 82 ? 13.068 -3.273 -19.636 1.00 93.81 82 GLY A CA 1
ATOM 561 C C . GLY A 1 82 ? 13.287 -2.860 -21.090 1.00 93.81 82 GLY A C 1
ATOM 562 O O . GLY A 1 82 ? 14.439 -2.609 -21.450 1.00 93.81 82 GLY A O 1
ATOM 563 N N . ASP A 1 83 ? 12.227 -2.764 -21.898 1.00 95.94 83 ASP A N 1
ATOM 564 C CA . ASP A 1 83 ? 12.321 -2.195 -23.243 1.00 95.94 83 ASP A CA 1
ATOM 565 C C . ASP A 1 83 ? 12.788 -0.735 -23.155 1.00 95.94 83 ASP A C 1
ATOM 567 O O . ASP A 1 83 ? 12.463 -0.029 -22.197 1.00 95.94 83 ASP A O 1
ATOM 571 N N . ASP A 1 84 ? 13.578 -0.306 -24.137 1.00 93.81 84 ASP A N 1
ATOM 572 C CA . ASP A 1 84 ? 14.010 1.085 -24.279 1.00 93.81 84 ASP A CA 1
ATOM 573 C C . ASP A 1 84 ? 12.784 1.976 -24.520 1.00 93.81 84 ASP A C 1
ATOM 575 O O . ASP A 1 84 ? 11.913 1.627 -25.316 1.00 93.81 84 ASP A O 1
ATOM 579 N N . ASN A 1 85 ? 12.709 3.106 -23.818 1.00 93.75 85 ASN A N 1
ATOM 580 C CA . ASN A 1 85 ? 11.608 4.058 -23.958 1.00 93.75 85 ASN A CA 1
ATOM 581 C C . ASN A 1 85 ? 11.866 5.148 -25.014 1.00 93.75 85 ASN A C 1
ATOM 583 O O . ASN A 1 85 ? 11.081 6.090 -25.109 1.00 93.75 85 ASN A O 1
ATOM 587 N N . GLY A 1 86 ? 12.979 5.071 -25.749 1.00 92.25 86 GLY A N 1
ATOM 588 C CA . GLY A 1 86 ? 13.391 6.046 -26.763 1.00 92.25 86 GLY A CA 1
ATOM 589 C C . GLY A 1 86 ? 14.074 7.297 -26.202 1.00 92.25 86 GLY A C 1
ATOM 590 O O . GLY A 1 86 ? 14.522 8.141 -26.975 1.00 92.25 86 GLY A O 1
ATOM 591 N N . CYS A 1 87 ? 14.187 7.409 -24.876 1.00 93.38 87 CYS A N 1
ATOM 592 C CA . CYS A 1 87 ? 14.697 8.576 -24.155 1.00 93.38 87 CYS A CA 1
ATOM 593 C C . CYS A 1 87 ? 15.803 8.206 -23.153 1.00 93.38 87 CYS A C 1
ATOM 595 O O . CYS A 1 87 ? 15.806 8.706 -22.024 1.00 93.38 87 CYS A O 1
ATOM 597 N N . ASP A 1 88 ? 16.706 7.295 -23.537 1.00 89.06 88 ASP A N 1
ATOM 598 C CA . ASP A 1 88 ? 17.792 6.755 -22.697 1.00 89.06 88 ASP A CA 1
ATOM 599 C C . ASP A 1 88 ? 17.307 6.136 -21.366 1.00 89.06 88 ASP A C 1
ATOM 601 O O . ASP A 1 88 ? 18.054 6.017 -20.388 1.00 89.06 88 ASP A O 1
ATOM 605 N N . GLY A 1 89 ? 16.035 5.741 -21.312 1.00 91.19 89 GLY A N 1
ATOM 606 C CA . GLY A 1 89 ? 15.395 5.102 -20.172 1.00 91.19 89 GLY A CA 1
ATOM 607 C C . GLY A 1 89 ? 14.790 3.754 -20.546 1.00 91.19 89 GLY A C 1
ATOM 608 O O . GLY A 1 89 ? 14.925 3.263 -21.661 1.00 91.19 89 GLY A O 1
ATOM 609 N N . GLN A 1 90 ? 14.111 3.134 -19.585 1.00 94.88 90 GLN A N 1
ATOM 610 C CA . GLN A 1 90 ? 13.468 1.839 -19.788 1.00 94.88 90 GLN A CA 1
ATOM 611 C C . GLN A 1 90 ? 12.033 1.848 -19.280 1.00 94.88 90 GLN A C 1
ATOM 613 O O . GLN A 1 90 ? 11.721 2.480 -18.266 1.00 94.88 90 GLN A O 1
ATOM 618 N N . CYS A 1 91 ? 11.175 1.091 -19.950 1.00 94.69 91 CYS A N 1
ATOM 619 C CA . CYS A 1 91 ? 9.776 0.940 -19.598 1.00 94.69 91 CYS A CA 1
ATOM 620 C C . CYS A 1 91 ? 9.575 -0.024 -18.422 1.00 94.69 91 CYS A C 1
ATOM 622 O O . CYS A 1 91 ? 10.175 -1.099 -18.345 1.00 94.69 91 CYS A O 1
ATOM 624 N N . THR A 1 92 ? 8.639 0.316 -17.532 1.00 93.38 92 THR A N 1
ATOM 625 C CA . THR A 1 92 ? 8.158 -0.551 -16.439 1.00 93.38 92 THR A CA 1
ATOM 626 C C . THR A 1 92 ? 7.070 -1.530 -16.894 1.00 93.38 92 THR A C 1
ATOM 628 O O . THR A 1 92 ? 6.258 -1.967 -16.081 1.00 93.38 92 THR A O 1
ATOM 631 N N . GLY A 1 93 ? 7.035 -1.822 -18.198 1.00 92.00 93 GLY A N 1
ATOM 632 C CA . GLY A 1 93 ? 5.930 -2.456 -18.901 1.00 92.00 93 GLY A CA 1
ATOM 633 C C . GLY A 1 93 ? 5.610 -3.891 -18.480 1.00 92.00 93 GLY A C 1
ATOM 634 O O . GLY A 1 93 ? 5.953 -4.372 -17.398 1.00 92.00 93 GLY A O 1
ATOM 635 N N . SER A 1 94 ? 4.917 -4.612 -19.354 1.00 93.75 94 SER A N 1
ATOM 636 C CA . SER A 1 94 ? 4.335 -5.903 -18.979 1.00 93.75 94 SER A CA 1
ATOM 637 C C . SER A 1 94 ? 5.382 -7.006 -18.801 1.00 93.75 94 SER A C 1
ATOM 639 O O . SER A 1 94 ? 6.374 -7.083 -19.531 1.00 93.75 94 SER A O 1
ATOM 641 N N . CYS A 1 95 ? 5.114 -7.911 -17.856 1.00 95.00 95 CYS A N 1
ATOM 642 C CA . CYS A 1 95 ? 5.889 -9.126 -17.624 1.00 95.00 95 CYS A CA 1
ATOM 643 C C . CYS A 1 95 ? 5.055 -10.391 -17.867 1.00 95.00 95 CYS A C 1
ATOM 645 O O . CYS A 1 95 ? 3.840 -10.377 -17.672 1.00 95.00 95 CYS A O 1
ATOM 647 N N . PRO A 1 96 ? 5.679 -11.510 -18.276 1.00 93.56 96 PRO A N 1
ATOM 648 C CA . PRO A 1 96 ? 4.959 -12.753 -18.505 1.00 93.56 96 PRO A CA 1
ATOM 649 C C . PRO A 1 96 ? 4.470 -13.377 -17.188 1.00 93.56 96 PRO A C 1
ATOM 651 O O . PRO A 1 96 ? 5.208 -13.472 -16.204 1.00 93.56 96 PRO A O 1
ATOM 654 N N . GLY A 1 97 ? 3.236 -13.885 -17.195 1.00 89.06 97 GLY A N 1
ATOM 655 C CA . GLY A 1 97 ? 2.642 -14.573 -16.048 1.00 89.06 97 GLY A CA 1
ATOM 656 C C . GLY A 1 97 ? 2.432 -13.647 -14.847 1.00 89.06 97 GLY A C 1
ATOM 657 O O . GLY A 1 97 ? 1.905 -12.552 -14.988 1.00 89.06 97 GLY A O 1
ATOM 658 N N . SER A 1 98 ? 2.825 -14.106 -13.656 1.00 86.00 98 SER A N 1
ATOM 659 C CA . SER A 1 98 ? 2.697 -13.363 -12.391 1.00 86.00 98 SER A CA 1
ATOM 660 C C . SER A 1 98 ? 3.983 -12.630 -11.980 1.00 86.00 98 SER A C 1
ATOM 662 O O . SER A 1 98 ? 4.178 -12.355 -10.795 1.00 86.00 98 SER A O 1
ATOM 664 N N . GLN A 1 99 ? 4.911 -12.421 -12.916 1.00 92.25 99 GLN A N 1
ATOM 665 C CA . GLN A 1 99 ? 6.195 -11.786 -12.627 1.00 92.25 99 GLN A CA 1
ATOM 666 C C . GLN A 1 99 ? 6.028 -10.285 -12.398 1.00 92.25 99 GLN A C 1
ATOM 668 O O . GLN A 1 99 ? 5.111 -9.656 -12.922 1.00 92.25 99 GLN A O 1
ATOM 673 N N . LEU A 1 100 ? 6.954 -9.709 -11.638 1.00 89.94 100 LEU A N 1
ATOM 674 C CA . LEU A 1 100 ? 6.993 -8.280 -11.359 1.00 89.94 100 LEU A CA 1
ATOM 675 C C . LEU A 1 100 ? 8.096 -7.633 -12.190 1.00 89.94 100 LEU A C 1
ATOM 677 O O . LEU A 1 100 ? 9.211 -8.158 -12.250 1.00 89.94 100 LEU A O 1
ATOM 681 N N . CYS A 1 101 ? 7.797 -6.482 -12.788 1.00 93.44 101 CYS A N 1
ATOM 682 C CA . CYS A 1 101 ? 8.824 -5.635 -13.372 1.00 93.44 101 CYS A CA 1
ATOM 683 C C . CYS A 1 101 ? 9.572 -4.928 -12.243 1.00 93.44 101 CYS A C 1
ATOM 685 O O . CYS A 1 101 ? 8.988 -4.133 -11.505 1.00 93.44 101 CYS A O 1
ATOM 687 N N . VAL A 1 102 ? 10.851 -5.251 -12.066 1.00 92.75 102 VAL A N 1
ATOM 688 C CA . VAL A 1 102 ? 11.671 -4.692 -10.986 1.00 92.75 102 VAL A CA 1
ATOM 689 C C . VAL A 1 102 ? 12.926 -4.057 -11.546 1.00 92.75 102 VAL A C 1
ATOM 691 O O . VAL A 1 102 ? 13.524 -4.570 -12.490 1.00 92.75 102 VAL A O 1
ATOM 694 N N . ASN A 1 103 ? 13.351 -2.959 -10.930 1.00 91.94 103 ASN A N 1
ATOM 695 C CA . ASN A 1 103 ? 14.660 -2.392 -11.199 1.00 91.94 103 ASN A CA 1
ATOM 696 C C . ASN A 1 103 ? 15.715 -3.195 -10.430 1.00 91.94 103 ASN A C 1
ATOM 698 O O . ASN A 1 103 ? 15.651 -3.297 -9.201 1.00 91.94 103 ASN A O 1
ATOM 702 N N . LYS A 1 104 ? 16.666 -3.789 -11.148 1.00 87.00 104 LYS A N 1
ATOM 703 C CA . LYS A 1 104 ? 17.851 -4.401 -10.551 1.00 87.00 104 LYS A CA 1
ATOM 704 C C . LYS A 1 104 ? 19.037 -3.468 -10.727 1.00 87.00 104 LYS A C 1
ATOM 706 O O . LYS A 1 104 ? 19.344 -3.036 -11.838 1.00 87.00 104 LYS A O 1
ATOM 711 N N . GLU A 1 105 ? 19.724 -3.212 -9.620 1.00 84.50 105 GLU A N 1
ATOM 712 C CA . GLU A 1 105 ? 20.930 -2.392 -9.592 1.00 84.50 105 GLU A CA 1
ATOM 713 C C . GLU A 1 105 ? 21.939 -2.887 -10.645 1.00 84.50 105 GLU A C 1
ATOM 715 O O . GLU A 1 105 ? 22.227 -4.083 -10.720 1.00 84.50 105 GLU A O 1
ATOM 720 N N . ASN A 1 106 ? 22.449 -1.971 -11.475 1.00 83.75 106 ASN A N 1
ATOM 721 C CA . ASN A 1 106 ? 23.379 -2.229 -12.588 1.00 83.75 106 ASN A CA 1
ATOM 722 C C . ASN A 1 106 ? 22.854 -3.103 -13.747 1.00 83.75 106 ASN A C 1
ATOM 724 O O . ASN A 1 106 ? 23.632 -3.460 -14.629 1.00 83.75 106 ASN A O 1
ATOM 728 N N . VAL A 1 107 ? 21.564 -3.448 -13.770 1.00 84.56 107 VAL A N 1
ATOM 729 C CA . VAL A 1 107 ? 20.940 -4.237 -14.852 1.00 84.56 107 VAL A CA 1
ATOM 730 C C . VAL A 1 107 ? 19.779 -3.485 -15.504 1.00 84.56 107 VAL A C 1
ATOM 732 O O . VAL A 1 107 ? 19.541 -3.661 -16.694 1.00 84.56 107 VAL A O 1
ATOM 735 N N . GLY A 1 108 ? 19.077 -2.636 -14.747 1.00 87.75 108 GLY A N 1
ATOM 736 C CA . GLY A 1 108 ? 17.888 -1.931 -15.220 1.00 87.75 108 GLY A CA 1
ATOM 737 C C . GLY A 1 108 ? 16.594 -2.684 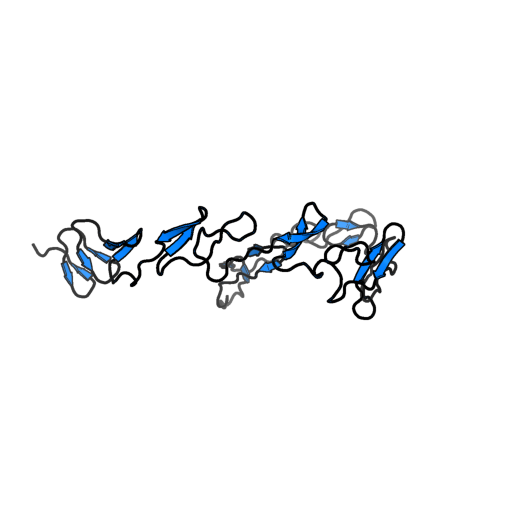-14.910 1.00 87.75 108 GLY A C 1
ATOM 738 O O . GLY A 1 108 ? 16.562 -3.560 -14.036 1.00 87.75 108 GLY A O 1
ATOM 739 N N . PHE A 1 109 ? 15.505 -2.318 -15.582 1.00 94.00 109 PHE A N 1
ATOM 740 C CA . PHE A 1 109 ? 14.211 -2.976 -15.392 1.00 94.00 109 PHE A CA 1
ATOM 741 C C . PHE A 1 109 ? 14.202 -4.368 -16.025 1.00 94.00 109 PHE A C 1
ATOM 743 O O . PHE A 1 109 ? 14.613 -4.559 -17.166 1.00 94.00 109 PHE A O 1
ATOM 750 N N . THR A 1 110 ? 13.745 -5.365 -15.273 1.00 93.69 110 THR A N 1
ATOM 751 C CA . THR A 1 110 ? 13.629 -6.740 -15.761 1.00 93.69 110 THR A CA 1
ATOM 752 C C . THR A 1 110 ? 12.497 -7.483 -15.065 1.00 93.69 110 THR A C 1
ATOM 754 O O . THR A 1 110 ? 12.171 -7.214 -13.904 1.00 93.69 110 THR A O 1
ATOM 757 N N . CYS A 1 111 ? 11.906 -8.451 -15.762 1.00 94.31 111 CYS A N 1
ATOM 758 C CA . CYS A 1 111 ? 10.890 -9.311 -15.181 1.00 94.31 111 CYS A CA 1
ATOM 759 C C . CYS A 1 111 ? 11.509 -10.288 -14.188 1.00 94.31 111 CYS A C 1
ATOM 761 O O . CYS A 1 111 ? 12.471 -11.001 -14.484 1.00 94.31 111 CYS A O 1
ATOM 763 N N . CYS A 1 112 ? 10.944 -10.322 -12.989 1.00 93.00 112 CYS A N 1
ATOM 764 C CA . CYS A 1 112 ? 11.422 -11.172 -11.922 1.00 93.00 112 CYS A CA 1
ATOM 765 C C . CYS A 1 112 ? 10.274 -11.942 -11.283 1.00 93.00 112 CYS A C 1
ATOM 767 O O . CYS A 1 112 ? 9.270 -11.373 -10.849 1.00 93.00 112 CYS A O 1
ATOM 769 N N . GLN A 1 113 ? 10.448 -13.259 -11.199 1.00 92.38 113 GLN A N 1
ATOM 770 C CA . GLN A 1 113 ? 9.546 -14.109 -10.445 1.00 92.38 113 GLN A CA 1
ATOM 771 C C . GLN A 1 113 ? 9.955 -14.103 -8.978 1.00 92.38 113 GLN A C 1
ATOM 773 O O . GLN A 1 113 ? 11.052 -14.544 -8.630 1.00 92.38 113 GLN A O 1
ATOM 778 N N . SER A 1 114 ? 9.058 -13.629 -8.113 1.00 88.44 114 SER A N 1
ATOM 779 C CA . SER A 1 114 ? 9.310 -13.666 -6.677 1.00 88.44 114 SER A CA 1
ATOM 780 C C . SER A 1 114 ? 9.355 -15.113 -6.183 1.00 88.44 114 SER A C 1
ATOM 782 O O . SER A 1 114 ? 8.513 -15.928 -6.564 1.00 88.44 114 SER A O 1
ATOM 784 N N . VAL A 1 115 ? 10.295 -15.427 -5.292 1.00 88.88 115 VAL A N 1
ATOM 785 C CA . VAL A 1 115 ? 10.368 -16.750 -4.635 1.00 88.88 115 VAL A CA 1
ATOM 786 C C . VAL A 1 115 ? 9.473 -16.852 -3.390 1.00 88.88 115 VAL A C 1
ATOM 788 O O . VAL A 1 115 ? 9.576 -17.798 -2.604 1.00 88.88 115 VAL A O 1
ATOM 791 N N . CYS A 1 116 ? 8.603 -15.866 -3.171 1.00 88.38 116 CYS A N 1
ATOM 792 C CA . CYS A 1 116 ? 7.694 -15.840 -2.035 1.00 88.38 116 CYS A CA 1
ATOM 793 C C . CYS A 1 116 ? 6.510 -16.775 -2.293 1.00 88.38 116 CYS A C 1
ATOM 795 O O . CYS A 1 116 ? 5.600 -16.454 -3.051 1.00 88.38 116 CYS A O 1
ATOM 797 N N . GLY A 1 117 ? 6.534 -17.941 -1.657 1.00 84.19 117 GLY A N 1
ATOM 798 C CA . GLY A 1 117 ? 5.438 -18.897 -1.634 1.00 84.19 117 GLY A CA 1
ATOM 799 C C . GLY A 1 117 ? 4.71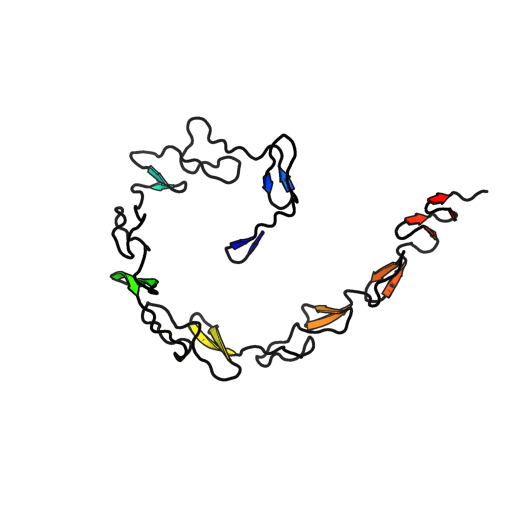2 -18.913 -0.284 1.00 84.19 117 GLY A C 1
ATOM 800 O O . GLY A 1 117 ? 5.159 -18.281 0.675 1.00 84.19 117 GLY A O 1
ATOM 801 N N . PRO A 1 118 ? 3.627 -19.698 -0.171 1.00 83.69 118 PRO A N 1
ATOM 802 C CA . PRO A 1 118 ? 2.801 -19.778 1.039 1.00 83.69 118 PRO A CA 1
ATOM 803 C C . PRO A 1 118 ? 3.549 -20.304 2.274 1.00 83.69 118 PRO A C 1
ATOM 805 O O . PRO A 1 118 ? 3.104 -20.075 3.391 1.00 83.69 118 PRO A O 1
ATOM 808 N N . ASN A 1 119 ? 4.682 -20.988 2.078 1.00 88.12 119 ASN A N 1
ATOM 809 C CA . ASN A 1 119 ? 5.524 -21.528 3.150 1.00 88.12 119 ASN A CA 1
ATOM 810 C C . ASN A 1 119 ? 6.857 -20.779 3.306 1.00 88.12 119 ASN A C 1
ATOM 812 O O . ASN A 1 119 ? 7.713 -21.197 4.086 1.00 88.12 119 ASN A O 1
ATOM 816 N N . THR A 1 120 ? 7.072 -19.701 2.551 1.00 92.88 120 THR A N 1
ATOM 817 C CA . THR A 1 120 ? 8.320 -18.937 2.617 1.00 92.88 120 THR A CA 1
ATOM 818 C C . THR A 1 120 ? 8.346 -18.114 3.901 1.00 92.88 120 THR A C 1
ATOM 820 O O . THR A 1 120 ? 7.359 -17.469 4.254 1.00 92.88 120 THR A O 1
ATOM 823 N N . ALA A 1 121 ? 9.470 -18.135 4.619 1.00 92.94 121 ALA A N 1
ATOM 824 C CA . ALA A 1 121 ? 9.624 -17.372 5.854 1.00 92.94 121 ALA A CA 1
ATOM 825 C C . ALA A 1 121 ? 9.493 -15.860 5.599 1.00 92.94 121 ALA A C 1
ATOM 827 O O . ALA A 1 121 ? 9.933 -15.344 4.570 1.00 92.94 121 ALA A O 1
ATOM 828 N N . CYS A 1 122 ? 8.890 -15.138 6.543 1.00 94.50 122 CYS A N 1
ATOM 829 C CA . CYS A 1 122 ? 8.813 -13.680 6.478 1.00 94.50 122 CYS A CA 1
ATOM 830 C C . CYS A 1 122 ? 10.205 -13.042 6.428 1.00 94.50 122 CYS A C 1
ATOM 832 O O . CYS A 1 122 ? 11.107 -13.447 7.163 1.00 94.50 122 CYS A O 1
ATOM 834 N N . GLY A 1 123 ? 10.365 -12.015 5.591 1.00 92.50 123 GLY A N 1
ATOM 835 C CA . GLY A 1 123 ? 11.576 -11.199 5.590 1.00 92.50 123 GLY A CA 1
ATOM 836 C C . GLY A 1 123 ? 12.771 -11.786 4.853 1.00 92.50 123 GLY A C 1
ATOM 837 O O . GLY A 1 123 ? 13.818 -11.146 4.810 1.00 92.50 123 GLY A O 1
ATOM 838 N N . VAL A 1 124 ? 12.652 -12.972 4.254 1.00 93.00 124 VAL A N 1
ATOM 839 C CA . VAL A 1 124 ? 13.718 -13.496 3.389 1.00 93.00 124 VAL A CA 1
ATOM 840 C C . VAL A 1 124 ? 13.730 -12.750 2.049 1.00 93.00 124 VAL A C 1
ATOM 842 O O . VAL A 1 124 ? 12.667 -12.307 1.599 1.00 93.00 124 VAL A O 1
ATOM 845 N N . PRO A 1 125 ? 14.898 -12.595 1.397 1.00 91.62 125 PRO A N 1
ATOM 846 C CA . PRO A 1 125 ? 14.980 -11.977 0.078 1.00 91.62 125 PRO A CA 1
ATOM 847 C C . PRO A 1 125 ? 14.061 -12.670 -0.933 1.00 91.62 125 PRO A C 1
ATOM 849 O O . PRO A 1 125 ? 14.055 -13.895 -1.041 1.00 91.62 125 PRO A O 1
ATOM 852 N N . ASN A 1 126 ? 13.308 -11.887 -1.703 1.00 89.69 126 ASN A N 1
ATOM 853 C CA . ASN A 1 126 ? 12.354 -12.404 -2.688 1.00 89.69 126 ASN A CA 1
ATOM 854 C C . ASN A 1 126 ? 12.984 -12.711 -4.062 1.00 89.69 126 ASN A C 1
ATOM 856 O O . ASN A 1 126 ? 12.266 -13.109 -4.976 1.00 89.69 126 ASN A O 1
ATOM 860 N N . GLY A 1 127 ? 14.300 -12.514 -4.217 1.00 88.50 127 GLY A N 1
ATOM 861 C CA . GLY A 1 127 ? 15.038 -12.691 -5.480 1.00 88.50 127 GLY A CA 1
ATOM 862 C C . GLY A 1 127 ? 14.899 -11.532 -6.481 1.00 88.50 127 GLY A C 1
ATOM 863 O O . GLY A 1 127 ? 15.590 -11.501 -7.502 1.00 88.50 127 GLY A O 1
ATOM 864 N N . CYS A 1 128 ? 14.056 -10.552 -6.165 1.00 89.44 128 CYS A N 1
ATOM 865 C CA . CYS A 1 128 ? 13.671 -9.427 -7.014 1.00 89.44 128 CYS A CA 1
ATOM 866 C C . CYS A 1 128 ? 14.022 -8.071 -6.381 1.00 89.44 128 CYS A C 1
ATOM 868 O O . CYS A 1 128 ? 13.329 -7.087 -6.606 1.00 89.44 128 CYS A O 1
ATOM 870 N N . GLY A 1 129 ? 15.073 -8.032 -5.552 1.00 85.12 129 GLY A N 1
ATOM 871 C CA . GLY A 1 129 ? 15.531 -6.816 -4.865 1.00 85.12 129 GLY A CA 1
ATOM 872 C C . GLY A 1 129 ? 14.719 -6.428 -3.622 1.00 85.12 129 GLY A C 1
ATOM 873 O O . GLY A 1 129 ? 15.041 -5.440 -2.974 1.00 85.12 129 GLY A O 1
ATOM 874 N N . GLY A 1 130 ? 13.696 -7.209 -3.260 1.00 87.12 130 GLY A N 1
ATOM 875 C CA . GLY A 1 130 ? 12.875 -6.997 -2.069 1.00 87.12 130 GLY A CA 1
ATOM 876 C C . GLY A 1 130 ? 12.894 -8.184 -1.107 1.00 87.12 130 GLY A C 1
ATOM 877 O O . GLY A 1 130 ? 13.718 -9.094 -1.207 1.00 87.12 130 GLY A O 1
ATOM 878 N N . TYR A 1 131 ? 11.932 -8.194 -0.187 1.00 90.06 131 TYR A N 1
ATOM 879 C CA . TYR A 1 131 ? 11.752 -9.241 0.819 1.00 90.06 131 TYR A CA 1
ATOM 880 C C . TYR A 1 131 ? 10.324 -9.785 0.780 1.00 90.06 131 TYR A C 1
ATOM 882 O O . TYR A 1 131 ? 9.403 -9.094 0.344 1.00 90.06 131 TYR A O 1
ATOM 890 N N . CYS A 1 132 ? 10.119 -11.014 1.247 1.00 90.94 132 CYS A N 1
ATOM 891 C CA . CYS A 1 132 ? 8.780 -11.583 1.365 1.00 90.94 132 CYS A CA 1
ATOM 892 C C . CYS A 1 132 ? 7.996 -10.906 2.496 1.00 90.94 132 CYS A C 1
ATOM 894 O O . CYS A 1 132 ? 8.332 -11.059 3.671 1.00 90.94 132 CYS A O 1
ATOM 896 N N . THR A 1 133 ? 6.941 -10.178 2.123 1.00 90.69 133 THR A N 1
ATOM 897 C CA . THR A 1 133 ? 6.107 -9.358 3.022 1.00 90.69 133 THR A CA 1
ATOM 898 C C . THR A 1 133 ? 4.909 -10.106 3.605 1.00 90.69 133 THR A C 1
ATOM 900 O O . THR A 1 133 ? 4.356 -9.681 4.611 1.00 90.69 133 THR A O 1
ATOM 903 N N . ASN A 1 134 ? 4.548 -11.244 3.008 1.00 87.31 134 ASN A N 1
ATOM 904 C CA . ASN A 1 134 ? 3.450 -12.119 3.428 1.00 87.31 134 ASN A CA 1
ATOM 905 C C . ASN A 1 134 ? 3.962 -13.520 3.799 1.00 87.31 134 ASN A C 1
ATOM 907 O O . ASN A 1 134 ? 3.316 -14.526 3.516 1.00 87.31 134 ASN A O 1
ATOM 911 N N . GLY A 1 135 ? 5.169 -13.595 4.362 1.00 88.75 135 GLY A N 1
ATOM 912 C CA . GLY A 1 135 ? 5.764 -14.871 4.740 1.00 88.75 135 GLY A CA 1
ATOM 913 C C . GLY A 1 135 ? 5.190 -15.448 6.035 1.00 88.75 135 GLY A C 1
ATOM 914 O O . GLY A 1 135 ? 4.515 -14.768 6.811 1.00 88.75 135 GLY A O 1
ATOM 915 N N . VAL A 1 136 ? 5.503 -16.716 6.283 1.00 93.25 136 VAL A N 1
ATOM 916 C CA . VAL A 1 136 ? 5.076 -17.441 7.482 1.00 93.25 136 VAL A CA 1
ATOM 917 C C . VAL A 1 136 ? 5.818 -16.917 8.708 1.00 93.25 136 VAL A C 1
ATOM 919 O O . VAL A 1 136 ? 7.036 -16.722 8.676 1.00 93.25 136 VAL A O 1
ATOM 922 N N . CYS A 1 137 ? 5.069 -16.733 9.794 1.00 94.00 137 CYS A N 1
ATOM 923 C CA . CYS A 1 137 ? 5.578 -16.348 11.102 1.00 94.00 137 CYS A CA 1
ATOM 924 C C . CYS A 1 137 ? 5.117 -17.322 12.195 1.00 94.00 137 CYS A C 1
ATOM 926 O O . CYS A 1 137 ? 4.098 -17.996 12.022 1.00 94.00 137 CYS A O 1
ATOM 928 N N . PRO A 1 138 ? 5.840 -17.396 13.329 1.00 93.06 138 PRO A N 1
ATOM 929 C CA . PRO A 1 138 ? 5.393 -18.139 14.503 1.00 93.06 138 PRO A CA 1
ATOM 930 C C . PRO A 1 138 ? 4.003 -17.698 14.986 1.00 93.06 138 PRO A C 1
ATOM 932 O O . PRO A 1 138 ? 3.552 -16.583 14.717 1.00 93.06 138 PRO A O 1
ATOM 935 N N . ALA A 1 139 ? 3.331 -18.564 15.748 1.00 91.19 139 ALA A N 1
ATOM 936 C CA . ALA A 1 139 ? 2.030 -18.249 16.334 1.00 91.19 139 ALA A CA 1
ATOM 937 C C . ALA A 1 139 ? 2.081 -16.945 17.156 1.00 91.19 139 ALA A C 1
ATOM 939 O O . ALA A 1 139 ? 3.011 -16.719 17.928 1.00 91.19 139 ALA A O 1
ATOM 940 N N . GLY A 1 140 ? 1.072 -16.085 16.983 1.00 89.62 140 GLY A N 1
ATOM 941 C CA . GLY A 1 140 ? 1.008 -14.770 17.637 1.00 89.62 140 GLY A CA 1
ATOM 942 C C . GLY A 1 140 ? 1.840 -13.671 16.962 1.00 89.62 140 GLY A C 1
ATOM 943 O O . GLY A 1 140 ? 1.903 -12.557 17.476 1.00 89.62 140 GLY A O 1
ATOM 944 N N . GLN A 1 141 ? 2.458 -13.950 15.813 1.00 94.06 141 GLN A N 1
ATOM 945 C CA . GLN A 1 141 ? 3.206 -12.968 15.029 1.00 94.06 141 GLN A CA 1
ATOM 946 C C . GLN A 1 141 ? 2.610 -12.796 13.628 1.00 94.06 141 GLN A C 1
ATOM 948 O O . GLN A 1 141 ? 1.828 -13.619 13.148 1.00 94.06 141 GLN A O 1
ATOM 953 N N . GLN A 1 142 ? 2.967 -11.695 12.979 1.00 93.25 142 GLN A N 1
ATOM 954 C CA . GLN A 1 142 ? 2.644 -11.398 11.588 1.00 93.25 142 GLN A CA 1
ATOM 955 C C . GLN A 1 142 ? 3.869 -10.830 10.884 1.00 93.25 142 GLN A C 1
ATOM 957 O O . GLN A 1 142 ? 4.753 -10.263 11.527 1.00 93.25 142 GLN A O 1
ATOM 962 N N . CYS A 1 143 ? 3.923 -10.977 9.564 1.00 93.88 143 CYS A N 1
ATOM 963 C CA . CYS A 1 143 ? 4.994 -10.375 8.792 1.00 93.88 143 CYS A CA 1
ATOM 964 C C . CYS A 1 143 ? 4.754 -8.867 8.700 1.00 93.88 143 CYS A C 1
ATOM 966 O O . CYS A 1 143 ? 3.702 -8.427 8.243 1.00 93.88 143 CYS A O 1
ATOM 968 N N . GLY A 1 144 ? 5.702 -8.076 9.189 1.00 92.44 144 GLY A N 1
ATOM 969 C CA . GLY A 1 144 ? 5.580 -6.625 9.222 1.00 92.44 144 GLY A CA 1
ATOM 970 C C . GLY A 1 144 ? 6.929 -5.947 9.068 1.00 92.44 144 GLY A C 1
ATOM 971 O O . GLY A 1 144 ? 7.979 -6.564 9.254 1.00 92.44 144 GLY A O 1
ATOM 972 N N . SER A 1 145 ? 6.899 -4.669 8.705 1.00 90.81 145 SER A N 1
ATOM 973 C CA . SER A 1 145 ? 8.110 -3.861 8.600 1.00 90.81 145 SER A CA 1
ATOM 974 C C . SER A 1 145 ? 8.508 -3.330 9.973 1.00 90.81 145 SER A C 1
ATOM 976 O O . SER A 1 145 ? 7.698 -2.721 10.674 1.00 90.81 145 SER A O 1
ATOM 978 N N . LYS A 1 146 ? 9.764 -3.548 10.352 1.00 85.50 146 LYS A N 1
ATOM 979 C CA . LYS A 1 146 ? 10.396 -2.943 11.523 1.00 85.50 146 LYS A CA 1
ATOM 980 C C . LYS A 1 146 ? 11.821 -2.547 11.145 1.00 85.50 146 LYS A C 1
ATOM 982 O O . LYS A 1 146 ? 12.575 -3.377 10.640 1.00 85.50 146 LYS A O 1
ATOM 987 N N . ASP A 1 147 ? 12.153 -1.274 11.353 1.00 85.56 147 ASP A N 1
ATOM 988 C CA . ASP A 1 147 ? 13.442 -0.665 10.988 1.00 85.56 147 ASP A CA 1
ATOM 989 C C . ASP A 1 147 ? 13.799 -0.832 9.495 1.00 85.56 147 ASP A C 1
ATOM 991 O O . ASP A 1 147 ? 14.941 -1.102 9.128 1.00 85.56 147 ASP A O 1
ATOM 995 N N . GLY A 1 148 ? 12.792 -0.732 8.617 1.00 80.69 148 GLY A N 1
ATOM 996 C CA . GLY A 1 148 ? 12.962 -0.870 7.165 1.00 80.69 148 GLY A CA 1
ATOM 997 C C . GLY A 1 148 ? 13.186 -2.306 6.675 1.00 80.69 148 GLY A C 1
ATOM 998 O O . GLY A 1 148 ? 13.435 -2.511 5.489 1.00 80.69 148 GLY A O 1
ATOM 999 N N . LYS A 1 149 ? 13.083 -3.309 7.556 1.00 84.06 149 LYS A N 1
ATOM 1000 C CA . LYS A 1 149 ? 13.177 -4.734 7.210 1.00 84.06 149 LYS A CA 1
ATOM 1001 C C . LYS A 1 149 ? 11.873 -5.448 7.531 1.00 84.06 149 LYS A C 1
ATOM 1003 O O . LYS A 1 149 ? 11.282 -5.232 8.587 1.00 84.06 149 LYS A O 1
ATOM 1008 N N . TYR A 1 150 ? 11.453 -6.339 6.638 1.00 91.19 150 TYR A N 1
ATOM 1009 C CA . TYR A 1 150 ? 10.353 -7.250 6.929 1.00 91.19 150 TYR A CA 1
ATOM 1010 C C . TYR A 1 150 ? 10.845 -8.341 7.870 1.00 91.19 150 TYR A C 1
ATOM 1012 O O . TYR A 1 150 ? 11.869 -8.968 7.620 1.00 91.19 150 TYR A O 1
ATOM 1020 N N . GLN A 1 151 ? 10.137 -8.539 8.971 1.00 92.81 151 GLN A N 1
ATOM 1021 C CA . GLN A 1 151 ? 10.415 -9.582 9.948 1.00 92.81 151 GLN A CA 1
ATOM 1022 C C . GLN A 1 151 ? 9.124 -9.957 10.670 1.00 92.81 151 GLN A C 1
ATOM 1024 O O . GLN A 1 151 ? 8.116 -9.250 10.589 1.00 92.81 151 GLN A O 1
ATOM 1029 N N . CYS A 1 152 ? 9.141 -11.085 11.375 1.00 93.75 152 CYS A N 1
ATOM 1030 C CA . CYS A 1 152 ? 8.001 -11.456 12.192 1.00 93.75 152 CYS A CA 1
ATOM 1031 C C . CYS A 1 152 ? 7.908 -10.517 13.392 1.00 93.75 152 CYS A C 1
ATOM 1033 O O . CYS A 1 152 ? 8.777 -10.491 14.265 1.00 93.75 152 CYS A O 1
ATOM 1035 N N . VAL A 1 153 ? 6.854 -9.711 13.398 1.00 93.44 153 VAL A N 1
ATOM 1036 C CA . VAL A 1 153 ? 6.528 -8.779 14.471 1.00 93.44 153 VAL A CA 1
ATOM 1037 C C . VAL A 1 153 ? 5.336 -9.310 15.249 1.00 93.44 153 VAL A C 1
ATOM 1039 O O . VAL A 1 153 ? 4.538 -10.098 14.739 1.00 93.44 153 VAL A O 1
ATOM 1042 N N . CYS A 1 154 ? 5.214 -8.892 16.504 1.00 93.75 154 CYS A N 1
ATOM 1043 C CA . CYS A 1 154 ? 4.080 -9.282 17.328 1.00 93.75 154 CYS A CA 1
ATOM 1044 C C . CYS A 1 154 ? 2.767 -8.855 16.655 1.00 93.75 154 CYS A C 1
ATOM 1046 O O . CYS A 1 154 ? 2.664 -7.738 16.144 1.00 93.75 154 CYS A O 1
ATOM 1048 N N . LYS A 1 155 ? 1.786 -9.760 16.613 1.00 93.69 155 LYS A N 1
ATOM 1049 C CA . LYS A 1 155 ? 0.447 -9.489 16.090 1.00 93.69 155 LYS A CA 1
ATOM 1050 C C . LYS A 1 155 ? -0.471 -9.158 17.269 1.00 93.69 155 LYS A C 1
ATOM 1052 O O . LYS A 1 155 ? -0.810 -10.082 18.014 1.00 93.69 155 LYS A O 1
ATOM 1057 N N . PRO A 1 156 ? -0.900 -7.892 17.433 1.00 92.44 156 PRO A N 1
ATOM 1058 C CA . PRO A 1 156 ? -1.837 -7.520 18.485 1.00 92.44 156 PRO A CA 1
ATOM 1059 C C . PRO A 1 156 ? -3.101 -8.376 18.413 1.00 92.44 156 PRO A C 1
ATOM 1061 O O . PRO A 1 156 ? -3.654 -8.594 17.330 1.00 92.44 156 PRO A O 1
ATOM 1064 N N . ASN A 1 157 ? -3.567 -8.866 19.560 1.00 91.75 157 ASN A N 1
ATOM 1065 C CA . ASN A 1 157 ? -4.820 -9.604 19.654 1.00 91.75 157 ASN A CA 1
ATOM 1066 C C . ASN A 1 157 ? -5.763 -8.930 20.648 1.00 91.75 157 ASN A C 1
ATOM 1068 O O . ASN A 1 157 ? -5.599 -9.059 21.864 1.00 91.75 157 ASN A O 1
ATOM 1072 N N . CYS A 1 158 ? -6.774 -8.269 20.090 1.00 91.19 158 CYS A N 1
ATOM 1073 C CA . CYS A 1 158 ? -7.822 -7.560 20.818 1.00 91.19 158 CYS A CA 1
ATOM 1074 C C . CYS A 1 158 ? -9.207 -8.178 20.657 1.00 91.19 158 CYS A C 1
ATOM 1076 O O . CYS A 1 158 ? -10.193 -7.596 21.101 1.00 91.19 158 CYS A O 1
ATOM 1078 N N . LYS A 1 159 ? -9.291 -9.355 20.027 1.00 90.56 159 LYS A N 1
ATOM 1079 C CA . LYS A 1 159 ? -10.561 -10.056 19.884 1.00 90.56 159 LYS A CA 1
ATOM 1080 C C . LYS A 1 159 ? -11.102 -10.407 21.273 1.00 90.56 159 LYS A C 1
ATOM 1082 O O . LYS A 1 159 ? -10.364 -10.963 22.085 1.00 90.56 159 LYS A O 1
ATOM 1087 N N . ASP A 1 160 ? -12.368 -10.069 21.514 1.00 88.31 160 ASP A N 1
ATOM 1088 C CA . ASP A 1 160 ? -13.102 -10.332 22.760 1.00 88.31 160 ASP A CA 1
ATOM 1089 C C . ASP A 1 160 ? -12.453 -9.713 24.017 1.00 88.31 160 ASP A C 1
ATOM 1091 O O . ASP A 1 160 ? -12.715 -10.136 25.145 1.00 88.31 160 ASP A O 1
ATOM 1095 N N . LYS A 1 161 ? -11.582 -8.711 23.839 1.00 90.38 161 LYS A N 1
ATOM 1096 C CA . LYS A 1 161 ? -10.949 -7.982 24.939 1.00 90.38 161 LYS A CA 1
ATOM 1097 C C . LYS A 1 161 ? -11.605 -6.614 25.120 1.00 90.38 161 LYS A C 1
ATOM 1099 O O . LYS A 1 161 ? -11.901 -5.959 24.120 1.00 90.38 161 LYS A O 1
ATOM 1104 N N . PRO A 1 162 ? -11.784 -6.147 26.366 1.00 90.75 162 PRO A N 1
ATOM 1105 C CA . PRO A 1 162 ? -12.305 -4.810 26.608 1.00 90.75 162 PRO A CA 1
ATOM 1106 C C . PRO A 1 162 ? -11.285 -3.733 26.210 1.00 90.75 162 PRO A C 1
ATOM 1108 O O . PRO A 1 162 ? -10.074 -3.983 26.164 1.00 90.75 162 PRO A O 1
ATOM 1111 N N . CYS A 1 163 ? -11.778 -2.521 25.968 1.00 92.56 163 CYS A N 1
ATOM 1112 C CA . CYS A 1 163 ? -10.959 -1.312 25.859 1.00 92.56 163 CYS A CA 1
ATOM 1113 C C . CYS A 1 163 ? -9.965 -1.202 27.035 1.00 92.56 163 CYS A C 1
ATOM 1115 O O . CYS A 1 163 ? -10.324 -1.441 28.191 1.00 92.56 163 CYS A O 1
ATOM 1117 N N . GLY A 1 164 ? -8.700 -0.895 26.736 1.00 90.50 164 GLY A N 1
ATOM 1118 C CA . GLY A 1 164 ? -7.628 -0.783 27.734 1.00 90.50 164 GLY A CA 1
ATOM 1119 C C . GLY A 1 164 ? -7.005 -2.108 28.179 1.00 90.50 164 GLY A C 1
ATOM 1120 O O . GLY A 1 164 ? -6.028 -2.103 28.927 1.00 90.50 164 GLY A O 1
ATOM 1121 N N . ALA A 1 165 ? -7.493 -3.257 27.705 1.00 94.19 165 ALA A N 1
ATOM 1122 C CA . ALA A 1 165 ? -6.803 -4.525 27.924 1.00 94.19 165 ALA A CA 1
ATOM 1123 C C . ALA A 1 165 ? -5.483 -4.584 27.141 1.00 94.19 165 ALA A C 1
ATOM 1125 O O . ALA A 1 165 ? -5.380 -4.052 26.038 1.00 94.19 165 ALA A O 1
ATOM 1126 N N . ALA A 1 166 ? -4.487 -5.294 27.674 1.00 92.81 166 ALA A N 1
ATOM 1127 C CA . ALA A 1 166 ? -3.229 -5.518 26.968 1.00 92.81 166 ALA A CA 1
ATOM 1128 C C . ALA A 1 166 ? -3.449 -6.301 25.659 1.00 92.81 166 ALA A C 1
ATOM 1130 O O . ALA A 1 166 ? -4.105 -7.354 25.639 1.00 92.81 166 ALA A O 1
ATOM 1131 N N . ASP A 1 167 ? -2.838 -5.832 24.574 1.00 92.31 167 ASP A N 1
ATOM 1132 C CA . ASP A 1 167 ? -2.943 -6.443 23.243 1.00 92.31 167 ASP A CA 1
ATOM 1133 C C . ASP A 1 167 ? -2.035 -7.674 23.053 1.00 92.31 167 ASP A C 1
ATOM 1135 O O . ASP A 1 167 ? -2.174 -8.408 22.075 1.00 92.31 167 ASP A O 1
ATOM 1139 N N . GLY A 1 168 ? -1.151 -7.942 24.022 1.00 91.25 168 GLY A N 1
ATOM 1140 C CA . GLY A 1 168 ? -0.157 -9.021 23.987 1.00 91.25 168 GLY A CA 1
ATOM 1141 C C . GLY A 1 168 ? 1.175 -8.639 23.330 1.00 91.25 168 GLY A C 1
ATOM 1142 O O . GLY A 1 168 ? 2.096 -9.450 23.321 1.00 91.25 168 GLY A O 1
ATOM 1143 N N . CYS A 1 169 ? 1.296 -7.410 22.835 1.00 92.12 169 CYS A N 1
ATOM 1144 C CA . CYS A 1 169 ? 2.444 -6.861 22.117 1.00 92.12 169 CYS A CA 1
ATOM 1145 C C . CYS A 1 169 ? 3.016 -5.589 22.767 1.00 92.12 169 CYS A C 1
ATOM 1147 O O . CYS A 1 169 ? 3.828 -4.898 22.155 1.00 92.12 169 CYS A O 1
ATOM 1149 N N . GLY A 1 170 ? 2.618 -5.291 24.009 1.00 89.31 170 GLY A N 1
ATOM 1150 C CA . GLY A 1 170 ? 3.038 -4.097 24.751 1.00 89.31 170 GLY A CA 1
ATOM 1151 C C . GLY A 1 170 ? 2.163 -2.866 24.500 1.00 89.31 170 GLY A C 1
ATOM 1152 O O . GLY A 1 170 ? 2.449 -1.809 25.057 1.00 89.31 170 GLY A O 1
ATOM 1153 N N . GLY A 1 171 ? 1.109 -3.003 23.692 1.00 91.88 171 GLY A N 1
ATOM 1154 C CA . GLY A 1 171 ? 0.075 -1.998 23.488 1.00 91.88 171 GLY A CA 1
ATOM 1155 C C . GLY A 1 171 ? -1.225 -2.340 24.217 1.00 91.88 171 GLY A C 1
ATOM 1156 O O . GLY A 1 171 ? -1.324 -3.306 24.985 1.00 91.88 171 GLY A O 1
ATOM 1157 N N . PHE A 1 172 ? -2.247 -1.533 23.945 1.00 93.81 172 PHE A N 1
ATOM 1158 C CA . PHE A 1 172 ? -3.575 -1.670 24.528 1.00 93.81 172 PHE A CA 1
ATOM 1159 C C . PHE A 1 172 ? -4.642 -1.730 23.443 1.00 93.81 172 PHE A C 1
ATOM 1161 O O . PHE A 1 172 ? -4.527 -1.130 22.374 1.00 93.81 172 PHE A O 1
ATOM 1168 N N . CYS A 1 173 ? -5.700 -2.472 23.733 1.00 92.56 173 CYS A N 1
ATOM 1169 C CA . CYS A 1 173 ? -6.812 -2.668 22.831 1.00 92.56 173 CYS A CA 1
ATOM 1170 C C . CYS A 1 173 ? -7.753 -1.470 22.824 1.00 92.56 173 CYS A C 1
ATOM 1172 O O . CYS A 1 173 ? -8.099 -0.925 23.873 1.00 92.56 173 CYS A O 1
ATOM 1174 N N . ARG A 1 174 ? -8.211 -1.108 21.622 1.00 88.69 174 ARG A N 1
ATOM 1175 C CA . ARG A 1 174 ? -9.185 -0.034 21.389 1.00 88.69 174 ARG A CA 1
ATOM 1176 C C . ARG A 1 174 ? -10.580 -0.560 21.029 1.00 88.69 174 ARG A C 1
ATOM 1178 O O . ARG A 1 174 ? -11.302 0.042 20.244 1.00 88.69 174 ARG A O 1
ATOM 1185 N N . SER A 1 175 ? -10.879 -1.750 21.536 1.00 84.56 175 SER A N 1
ATOM 1186 C CA . SER A 1 175 ? -12.039 -2.572 21.204 1.00 84.56 175 SER A CA 1
ATOM 1187 C C . SER A 1 175 ? -13.237 -2.238 22.102 1.00 84.56 175 SER A C 1
ATOM 1189 O O . SER A 1 175 ? -13.529 -1.064 22.332 1.00 84.56 175 SER A O 1
ATOM 1191 N N . ASP A 1 176 ? -13.956 -3.259 22.569 1.00 83.50 176 ASP A N 1
ATOM 1192 C CA . ASP A 1 176 ? -15.314 -3.122 23.070 1.00 83.50 176 ASP A CA 1
ATOM 1193 C C . ASP A 1 176 ? -15.392 -2.344 24.383 1.00 83.50 176 ASP A C 1
ATOM 1195 O O . ASP A 1 176 ? -14.720 -2.644 25.377 1.00 83.50 176 ASP A O 1
ATOM 1199 N N . CYS A 1 177 ? -16.282 -1.358 24.370 1.00 82.69 177 CYS A N 1
ATOM 1200 C CA . CYS A 1 177 ? -16.808 -0.701 25.549 1.00 82.69 177 CYS A CA 1
ATOM 1201 C C . CYS A 1 177 ? -18.264 -1.138 25.775 1.00 82.69 177 CYS A C 1
ATOM 1203 O O . CYS A 1 177 ? -18.932 -1.569 24.832 1.00 82.69 177 CYS A O 1
ATOM 1205 N N . PRO A 1 178 ? -18.785 -1.038 27.012 1.00 82.19 178 PRO A N 1
ATOM 1206 C CA . PRO A 1 178 ? -20.201 -1.268 27.286 1.00 82.19 178 PRO A CA 1
ATOM 1207 C C . PRO A 1 178 ? -21.118 -0.432 26.379 1.00 82.19 178 PRO A C 1
ATOM 1209 O O . PRO A 1 178 ? -20.730 0.632 25.897 1.00 82.19 178 PRO A O 1
ATOM 1212 N N . ALA A 1 179 ? -22.362 -0.881 26.182 1.00 76.44 179 ALA A N 1
ATOM 1213 C CA . ALA A 1 179 ? -23.337 -0.163 25.361 1.00 76.44 179 ALA A CA 1
ATOM 1214 C C . ALA A 1 179 ? -23.459 1.315 25.785 1.00 76.44 179 ALA A C 1
ATOM 1216 O O . ALA A 1 179 ? -23.638 1.620 26.964 1.00 76.44 179 ALA A O 1
ATOM 1217 N N . GLY A 1 180 ? -23.363 2.225 24.812 1.00 72.69 180 GLY A N 1
ATOM 1218 C CA . GLY A 1 180 ? -23.384 3.676 25.040 1.00 72.69 180 GLY A CA 1
ATOM 1219 C C . GLY A 1 180 ? -22.006 4.330 25.192 1.00 72.69 180 GLY A C 1
ATOM 1220 O O . GLY A 1 180 ? -21.914 5.548 25.342 1.00 72.69 180 GLY A O 1
ATOM 1221 N N . GLN A 1 181 ? -20.925 3.549 25.153 1.00 83.00 181 GLN A N 1
ATOM 1222 C CA . GLN A 1 181 ? -19.564 4.044 25.351 1.00 83.00 181 GLN A CA 1
ATOM 1223 C C . GLN A 1 181 ? -18.675 3.810 24.124 1.00 83.00 181 GLN A C 1
ATOM 1225 O O . GLN A 1 181 ? -18.871 2.852 23.378 1.00 83.00 181 GLN A O 1
ATOM 1230 N N . THR A 1 182 ? -17.670 4.667 23.949 1.00 85.75 182 THR A N 1
ATOM 1231 C CA . THR A 1 182 ? -16.606 4.535 22.943 1.00 85.75 182 THR A CA 1
ATOM 1232 C C . THR A 1 182 ? -15.248 4.510 23.640 1.00 85.75 182 THR A C 1
ATOM 1234 O O . THR A 1 182 ? -15.059 5.156 24.668 1.00 85.75 182 THR A O 1
ATOM 1237 N N . CYS A 1 183 ? -14.292 3.757 23.096 1.00 88.25 183 CYS A N 1
ATOM 1238 C CA . CYS A 1 183 ? -12.928 3.709 23.618 1.00 88.25 183 CYS A CA 1
ATOM 1239 C C . CYS A 1 183 ? -12.130 4.942 23.156 1.00 88.25 183 CYS A C 1
ATOM 1241 O O . CYS A 1 183 ? -11.818 5.097 21.965 1.00 88.25 183 CYS A O 1
ATOM 1243 N N . ASN A 1 184 ? -11.798 5.828 24.092 1.00 86.12 184 ASN A N 1
ATOM 1244 C CA . ASN A 1 184 ? -11.109 7.082 23.804 1.00 86.12 184 ASN A CA 1
ATOM 1245 C C . ASN A 1 184 ? -9.607 6.877 23.507 1.00 86.12 184 ASN A C 1
ATOM 1247 O O . ASN A 1 184 ? -9.110 5.750 23.445 1.00 86.12 184 ASN A O 1
ATOM 1251 N N . ASN A 1 185 ? -8.875 7.967 23.248 1.00 85.94 185 ASN A N 1
ATOM 1252 C CA . ASN A 1 185 ? -7.433 7.898 22.951 1.00 85.94 185 ASN A CA 1
ATOM 1253 C C . ASN A 1 185 ? -6.586 7.462 24.162 1.00 85.94 185 ASN A C 1
ATOM 1255 O O . ASN A 1 185 ? -5.489 6.946 23.967 1.00 85.94 185 ASN A O 1
ATOM 1259 N N . ASP A 1 186 ? -7.107 7.618 25.381 1.00 88.31 186 ASP A N 1
ATOM 1260 C CA . ASP A 1 186 ? -6.465 7.200 26.633 1.00 88.31 186 ASP A CA 1
ATOM 1261 C C . ASP A 1 186 ? -6.805 5.746 27.013 1.00 88.31 186 ASP A C 1
ATOM 1263 O O . ASP A 1 186 ? -6.507 5.299 28.121 1.00 88.31 186 ASP A O 1
ATOM 1267 N N . TYR A 1 187 ? -7.425 4.995 26.094 1.00 89.50 187 TYR A N 1
ATOM 1268 C CA . TYR A 1 187 ? -7.885 3.617 26.292 1.00 89.50 187 TYR A CA 1
ATOM 1269 C C . TYR A 1 187 ? -8.882 3.464 27.447 1.00 89.50 187 TYR A C 1
ATOM 1271 O O . TYR A 1 187 ? -8.917 2.440 28.133 1.00 89.50 187 TYR A O 1
ATOM 1279 N N . GLN A 1 188 ? -9.708 4.487 27.654 1.00 87.62 188 GLN A N 1
ATOM 1280 C CA . GLN A 1 188 ? -10.810 4.481 28.606 1.00 87.62 188 GLN A CA 1
ATOM 1281 C C . GLN A 1 188 ? -12.141 4.502 27.863 1.00 87.62 188 GLN A C 1
ATOM 1283 O O . GLN A 1 188 ? -12.294 5.168 26.838 1.00 87.62 188 GLN A O 1
ATOM 1288 N N . CYS A 1 189 ? -13.124 3.781 28.395 1.00 86.50 189 CYS A N 1
ATOM 1289 C CA . CYS A 1 189 ? -14.477 3.859 27.875 1.00 86.50 189 CYS A CA 1
ATOM 1290 C C . CYS A 1 189 ? -15.142 5.150 28.345 1.00 86.50 189 CYS A C 1
ATOM 1292 O O . CYS A 1 189 ? -15.363 5.351 29.540 1.00 86.50 189 CYS A O 1
ATOM 1294 N N . GLU A 1 190 ? -15.476 6.014 27.395 1.00 84.44 190 GLU A N 1
ATOM 1295 C CA . GLU A 1 190 ? -16.192 7.256 27.646 1.00 84.44 190 GLU A CA 1
ATOM 1296 C C . GLU A 1 190 ? -17.611 7.169 27.096 1.00 84.44 190 GLU A C 1
ATOM 1298 O O . GLU A 1 190 ? -17.861 6.557 26.058 1.00 84.44 190 GLU A O 1
ATOM 1303 N N . VAL A 1 191 ? -18.567 7.767 27.805 1.00 77.75 191 VAL A N 1
ATOM 1304 C CA . VAL A 1 191 ? -19.968 7.735 27.386 1.00 77.75 191 VAL A CA 1
ATOM 1305 C C . VAL A 1 191 ? -20.182 8.729 26.251 1.00 77.75 191 VAL A C 1
ATOM 1307 O O . VAL A 1 191 ? -20.269 9.933 26.482 1.00 77.75 191 VAL A O 1
ATOM 1310 N N . THR A 1 192 ? -20.288 8.220 25.028 1.00 68.62 192 THR A N 1
ATOM 1311 C CA . THR A 1 192 ? -20.557 9.017 23.823 1.00 68.62 192 THR A CA 1
ATOM 1312 C C . THR A 1 192 ? -22.034 9.023 23.448 1.00 68.62 192 THR A C 1
ATOM 1314 O O . THR A 1 192 ? -22.461 9.846 22.642 1.00 68.62 192 THR A O 1
ATOM 1317 N N . SER A 1 193 ? -22.830 8.110 24.006 1.00 66.50 193 SER A N 1
ATOM 1318 C CA . SER A 1 193 ? -24.262 8.023 23.738 1.00 66.50 193 SER A CA 1
ATOM 1319 C C . SER A 1 193 ? -25.045 7.514 24.947 1.00 66.50 193 SER A C 1
ATOM 1321 O O . SER A 1 193 ? -24.550 6.781 25.799 1.00 66.50 193 SER A O 1
ATOM 1323 N N . CYS A 1 194 ? -26.299 7.943 25.045 1.00 73.12 194 CYS A N 1
ATOM 1324 C CA . CYS A 1 194 ? -27.204 7.506 26.095 1.00 73.12 194 CYS A CA 1
ATOM 1325 C C . CYS A 1 194 ? -27.920 6.257 25.591 1.00 73.12 194 CYS A C 1
ATOM 1327 O O . CYS A 1 194 ? -28.449 6.254 24.477 1.00 73.12 194 CYS A O 1
ATOM 1329 N N . VAL A 1 195 ? -27.913 5.197 26.398 1.00 71.06 195 VAL A N 1
ATOM 1330 C CA . VAL A 1 195 ? -28.634 3.953 26.118 1.00 71.06 195 VAL A CA 1
ATOM 1331 C C . VAL A 1 195 ? -29.588 3.695 27.290 1.00 71.06 195 VAL A C 1
ATOM 1333 O O . VAL A 1 195 ? -29.109 3.468 28.402 1.00 71.06 195 VAL A O 1
ATOM 1336 N N . PRO A 1 196 ? -30.919 3.738 27.078 1.00 70.56 196 PRO A N 1
ATOM 1337 C CA . PRO A 1 196 ? -31.615 4.004 25.811 1.00 70.56 196 PRO A CA 1
ATOM 1338 C C . PRO A 1 196 ? -31.398 5.441 25.290 1.00 70.56 196 PRO A C 1
ATOM 1340 O O . PRO A 1 196 ? -31.036 6.323 26.075 1.00 70.56 196 PRO A O 1
ATOM 1343 N N . PRO A 1 197 ? -31.612 5.687 23.980 1.00 72.19 197 PRO A N 1
ATOM 1344 C CA . PRO A 1 197 ? -31.516 7.027 23.413 1.00 72.19 197 PRO A CA 1
ATOM 1345 C C . PRO A 1 197 ? -32.439 7.997 24.152 1.00 72.19 197 PRO A C 1
ATOM 1347 O O . PRO A 1 197 ? -33.549 7.648 24.558 1.00 72.19 197 PRO A O 1
ATOM 1350 N N . CYS A 1 198 ? -31.952 9.223 24.332 1.00 80.50 198 CYS A N 1
ATOM 1351 C CA . CYS A 1 198 ? -32.691 10.271 25.014 1.00 80.50 198 CYS A CA 1
ATOM 1352 C C . CYS A 1 198 ? -34.006 10.585 24.293 1.00 80.50 198 CYS A C 1
ATOM 1354 O O . CYS A 1 198 ? -34.068 10.632 23.065 1.00 80.50 198 CYS A O 1
ATOM 1356 N N . GLY A 1 199 ? -35.065 10.781 25.078 1.00 80.69 199 GLY A N 1
ATOM 1357 C CA . GLY A 1 199 ? -36.385 11.112 24.560 1.00 80.69 199 GLY A CA 1
ATOM 1358 C C . GLY A 1 199 ? -36.471 12.541 24.015 1.00 80.69 199 GLY A C 1
ATOM 1359 O O . GLY A 1 199 ? -35.576 13.368 24.199 1.00 80.69 199 GLY A O 1
ATOM 1360 N N . CYS A 1 200 ? -37.602 12.828 23.374 1.00 83.12 200 CYS A N 1
ATOM 1361 C CA . CYS A 1 200 ? -37.994 14.150 22.882 1.00 83.12 200 CYS A CA 1
ATOM 1362 C C . CYS A 1 200 ? -37.686 15.262 23.911 1.00 83.12 200 CYS A C 1
ATOM 1364 O O . CYS A 1 200 ? -38.074 15.154 25.074 1.00 83.12 200 CYS A O 1
ATOM 1366 N N . GLY A 1 201 ? -36.971 16.315 23.490 1.00 82.38 201 GLY A N 1
ATOM 1367 C CA . GLY A 1 201 ? -36.615 17.450 24.350 1.00 82.38 201 GLY A CA 1
ATOM 1368 C C . GLY A 1 201 ? -35.400 17.271 25.253 1.00 82.38 201 GLY A C 1
ATOM 1369 O O . GLY A 1 201 ? -35.152 18.114 26.119 1.00 82.38 201 GLY A O 1
ATOM 1370 N N . THR A 1 202 ? -34.635 16.197 25.074 1.00 85.25 202 THR A N 1
ATOM 1371 C CA . THR A 1 202 ? -33.402 15.972 25.829 1.00 85.25 202 THR A CA 1
ATOM 1372 C C . THR A 1 202 ? -32.235 15.646 24.908 1.00 85.25 202 THR A C 1
ATOM 1374 O O . THR A 1 202 ? -32.407 15.024 23.864 1.00 85.25 202 THR A O 1
ATOM 1377 N N . THR A 1 203 ? -31.039 16.082 25.290 1.00 84.62 203 THR A N 1
ATOM 1378 C CA . THR A 1 203 ? -29.781 15.723 24.632 1.00 84.62 203 THR A CA 1
ATOM 1379 C C . THR A 1 203 ? -28.948 14.845 25.555 1.00 84.62 203 THR A C 1
ATOM 1381 O O . THR A 1 203 ? -29.055 14.947 26.780 1.00 84.62 203 THR A O 1
ATOM 1384 N N . CYS A 1 204 ? -28.119 13.977 24.983 1.00 80.12 204 CYS A N 1
ATOM 1385 C CA . CYS A 1 204 ? -27.196 13.175 25.770 1.00 80.12 204 CYS A CA 1
ATOM 1386 C C . CYS A 1 204 ? -25.918 13.964 26.052 1.00 80.12 204 CYS A C 1
ATOM 1388 O O . CYS A 1 204 ? -25.197 14.331 25.127 1.00 80.12 204 CYS A O 1
ATOM 1390 N N . ALA A 1 205 ? -25.608 14.169 27.328 1.00 78.81 205 ALA A N 1
ATOM 1391 C CA . ALA A 1 205 ? -24.327 14.702 27.767 1.00 78.81 205 ALA A CA 1
ATOM 1392 C C . ALA A 1 205 ? -23.774 13.803 28.877 1.00 78.81 205 ALA A C 1
ATOM 1394 O O . ALA A 1 205 ? -24.415 13.614 29.914 1.00 78.81 205 ALA A O 1
ATOM 1395 N N . SER A 1 206 ? -22.601 13.210 28.643 1.00 71.31 206 SER A N 1
ATOM 1396 C CA . SER A 1 206 ? -21.919 12.317 29.594 1.00 71.31 206 SER A CA 1
ATOM 1397 C C . SER A 1 206 ? -22.810 11.186 30.134 1.00 71.31 206 SER A C 1
ATOM 1399 O O . SER A 1 206 ? -22.798 10.883 31.327 1.00 71.31 206 SER A O 1
ATOM 1401 N N . GLY A 1 207 ? -23.640 10.592 29.271 1.00 71.75 207 GLY A N 1
ATOM 1402 C CA . GLY A 1 207 ? -24.540 9.496 29.647 1.00 71.75 207 GLY A CA 1
ATOM 1403 C C . GLY A 1 207 ? -25.802 9.898 30.400 1.00 71.75 207 GLY A C 1
ATOM 1404 O O . GLY A 1 207 ? -26.538 9.022 30.854 1.00 71.75 207 GLY A O 1
ATOM 1405 N N . LYS A 1 208 ? -26.076 11.197 30.545 1.00 78.69 208 LYS A N 1
ATOM 1406 C CA . LYS A 1 208 ? -27.320 11.706 31.128 1.00 78.69 208 LYS A CA 1
ATOM 1407 C C . LYS A 1 208 ? -28.121 12.459 30.076 1.00 78.69 208 LYS A C 1
ATOM 1409 O O . LYS A 1 208 ? -27.574 13.280 29.343 1.00 78.69 208 LYS A O 1
ATOM 1414 N N . CYS A 1 209 ? -29.426 12.208 30.046 1.00 83.06 209 CYS A N 1
ATOM 1415 C CA . CYS A 1 209 ? -30.353 13.003 29.255 1.00 83.06 209 CYS A CA 1
ATOM 1416 C C . CYS A 1 209 ? -30.607 14.325 29.975 1.00 83.06 209 CYS A C 1
ATOM 1418 O O . CYS A 1 209 ? -31.235 14.360 31.035 1.00 83.06 209 CYS A O 1
ATOM 1420 N N . LEU A 1 210 ? -30.078 15.406 29.415 1.00 85.56 210 LEU A N 1
ATOM 1421 C CA . LEU A 1 210 ? -30.288 16.762 29.900 1.00 85.56 210 LEU A CA 1
ATOM 1422 C C . LEU A 1 210 ? -31.357 17.437 29.049 1.00 85.56 210 LEU A C 1
ATOM 1424 O O . LEU A 1 210 ? -31.381 17.262 27.833 1.00 85.56 210 LEU A O 1
ATOM 1428 N N . SER A 1 211 ? -32.232 18.216 29.685 1.00 86.06 211 SER A N 1
ATOM 1429 C CA . SER A 1 211 ? -33.191 19.066 28.975 1.00 86.06 211 SER A CA 1
ATOM 1430 C C . SER A 1 211 ? -32.453 19.994 28.013 1.00 86.06 211 SER A C 1
ATOM 1432 O O . SER A 1 211 ? -31.478 20.636 28.404 1.00 86.06 211 SER A O 1
ATOM 1434 N N . ILE A 1 212 ? -32.937 20.096 26.773 1.00 87.94 212 ILE A N 1
ATOM 1435 C CA . ILE A 1 212 ? -32.441 21.106 25.824 1.00 87.94 212 ILE A CA 1
ATOM 1436 C C . ILE A 1 212 ? -32.865 22.523 26.235 1.00 87.94 212 ILE A C 1
ATOM 1438 O O . ILE A 1 212 ? -32.246 23.499 25.820 1.00 87.94 212 ILE A O 1
ATOM 1442 N N . CYS A 1 213 ? -33.917 22.637 27.053 1.00 87.00 213 CYS A N 1
ATOM 1443 C CA . CYS A 1 213 ? -34.435 23.914 27.514 1.00 87.00 213 CYS A CA 1
ATOM 1444 C C . CYS A 1 213 ? -33.762 24.357 28.819 1.00 87.00 213 CYS A C 1
ATOM 1446 O O . CYS A 1 213 ? -33.718 23.566 29.770 1.00 87.00 213 CYS A O 1
ATOM 1448 N N . PRO A 1 214 ? -33.286 25.617 28.893 1.00 85.50 214 PRO A N 1
ATOM 1449 C CA . PRO A 1 214 ? -32.808 26.242 30.120 1.00 85.50 214 PRO A CA 1
ATOM 1450 C C . PRO A 1 214 ? -33.844 26.218 31.248 1.00 85.50 214 PRO A C 1
ATOM 1452 O O . PRO A 1 214 ? -35.053 26.151 31.018 1.00 85.50 214 PRO A O 1
ATOM 1455 N N . VAL A 1 215 ? -33.364 26.352 32.485 1.00 82.62 215 VAL A N 1
ATOM 1456 C CA . VAL A 1 215 ? -34.224 26.451 33.671 1.00 82.62 215 VAL A CA 1
ATOM 1457 C C . VAL A 1 215 ? -35.206 27.620 33.508 1.00 82.62 215 VAL A C 1
ATOM 1459 O O . VAL A 1 215 ? -34.801 28.738 33.201 1.00 82.62 215 VAL A O 1
ATOM 1462 N N . GLY A 1 216 ? -36.499 27.354 33.712 1.00 79.12 216 GLY A N 1
ATOM 1463 C CA . GLY A 1 216 ? -37.572 28.349 33.579 1.00 79.12 216 GLY A CA 1
ATOM 1464 C C . GLY A 1 216 ? -38.194 28.461 32.181 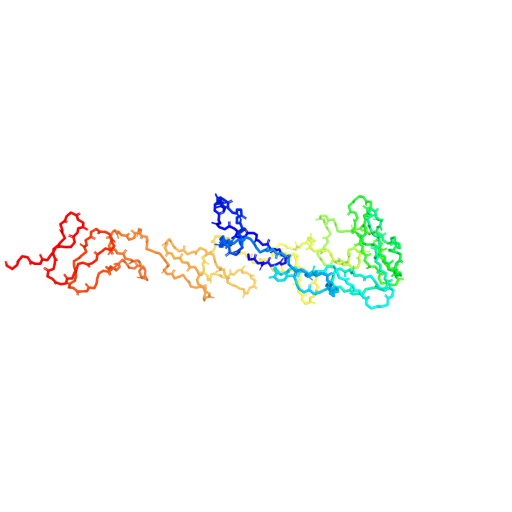1.00 79.12 216 GLY A C 1
ATOM 1465 O O . GLY A 1 216 ? -39.063 29.308 31.983 1.00 79.12 216 GLY A O 1
ATOM 1466 N N . GLN A 1 217 ? -37.783 27.621 31.225 1.00 85.75 217 GLN A N 1
ATOM 1467 C CA . GLN A 1 217 ? -38.408 27.513 29.903 1.00 85.75 217 GLN A CA 1
ATOM 1468 C C . GLN A 1 217 ? -39.229 26.227 29.768 1.00 85.75 217 GLN A C 1
ATOM 1470 O O . GLN A 1 217 ? -38.892 25.193 30.345 1.00 85.75 217 GLN A O 1
ATOM 1475 N N . THR A 1 218 ? -40.297 26.294 28.973 1.00 83.75 218 THR A N 1
ATOM 1476 C CA . THR A 1 218 ? -41.184 25.154 28.697 1.00 83.75 218 THR A CA 1
ATOM 1477 C C . THR A 1 218 ? -40.822 24.543 27.350 1.00 83.75 218 THR A C 1
ATOM 1479 O O . THR A 1 218 ? -40.801 25.248 26.343 1.00 83.75 218 THR A O 1
ATOM 1482 N N . LEU A 1 219 ? -40.566 23.236 27.304 1.00 85.75 219 LEU A N 1
ATOM 1483 C CA . LEU A 1 219 ? -40.387 22.514 26.044 1.00 85.75 219 LEU A CA 1
ATOM 1484 C C . LEU A 1 219 ? -41.713 22.450 25.270 1.00 85.75 219 LEU A C 1
ATOM 1486 O O . LEU A 1 219 ? -42.750 22.094 25.827 1.00 85.75 219 LEU A O 1
ATOM 1490 N N . CYS A 1 220 ? -41.665 22.742 23.975 1.00 85.44 220 CYS A N 1
ATOM 1491 C CA . CYS A 1 220 ? -42.779 22.631 23.049 1.00 85.44 220 CYS A CA 1
ATOM 1492 C C . CYS A 1 220 ? -42.379 21.785 21.836 1.00 85.44 220 CYS A C 1
ATOM 1494 O O . CYS A 1 220 ? -41.467 22.129 21.088 1.00 85.44 220 CYS A O 1
ATOM 1496 N N . GLY A 1 221 ? -43.026 20.633 21.657 1.00 83.38 221 GLY A N 1
ATOM 1497 C CA . GLY A 1 221 ? -42.548 19.616 20.714 1.00 83.38 221 GLY A CA 1
ATOM 1498 C C . GLY A 1 221 ? -41.245 18.963 21.197 1.00 83.38 221 GLY A C 1
ATOM 1499 O O . GLY A 1 221 ? -41.110 18.695 22.388 1.00 83.38 221 GLY A O 1
ATOM 1500 N N . CYS A 1 222 ? -40.294 18.703 20.287 1.00 82.75 222 CYS A N 1
ATOM 1501 C CA . CYS A 1 222 ? -39.037 18.003 20.614 1.00 82.75 222 CYS A CA 1
ATOM 1502 C C . CYS A 1 222 ? -37.767 18.851 20.581 1.00 82.75 222 CYS A C 1
ATOM 1504 O O . CYS A 1 222 ? -36.729 18.379 21.038 1.00 82.75 222 CYS A O 1
ATOM 1506 N N . SER A 1 223 ? -37.837 20.072 20.056 1.00 82.75 223 SER A N 1
ATOM 1507 C CA . SER A 1 223 ? -36.660 20.919 19.826 1.00 82.75 223 SER A CA 1
ATOM 1508 C C . SER A 1 223 ? -36.867 22.387 20.203 1.00 82.75 223 SER A C 1
ATOM 1510 O O . SER A 1 223 ? -35.920 23.163 20.130 1.00 82.75 223 SER A O 1
ATOM 1512 N N . THR A 1 224 ? -38.082 22.788 20.589 1.00 87.19 224 THR A N 1
ATOM 1513 C CA . THR A 1 224 ? -38.424 24.202 20.785 1.00 87.19 224 THR A CA 1
ATOM 1514 C C . THR A 1 224 ? -38.600 24.509 22.262 1.00 87.19 224 THR A C 1
ATOM 1516 O O . THR A 1 224 ? -39.334 23.816 22.958 1.00 87.19 224 THR A O 1
ATOM 1519 N N . CYS A 1 225 ? -37.967 25.578 22.736 1.00 89.00 225 CYS A N 1
ATOM 1520 C CA . CYS A 1 225 ? -38.117 26.062 24.104 1.00 89.00 225 CYS A CA 1
ATOM 1521 C C . CYS A 1 225 ? -38.877 27.385 24.103 1.00 89.00 225 CYS A C 1
ATOM 1523 O O . CYS A 1 225 ? -38.437 28.371 23.510 1.00 89.00 225 CYS A O 1
ATOM 1525 N N . CYS A 1 226 ? -40.036 27.404 24.753 1.00 87.94 226 CYS A N 1
ATOM 1526 C CA . CYS A 1 226 ? -40.830 28.608 24.928 1.00 87.94 226 CYS A CA 1
ATOM 1527 C C . CYS A 1 226 ? -40.194 29.519 25.977 1.00 87.94 226 CYS A C 1
ATOM 1529 O O . CYS A 1 226 ? -39.642 29.050 26.978 1.00 87.94 226 CYS A O 1
ATOM 1531 N N . LYS A 1 227 ? -40.290 30.835 25.765 1.00 87.06 227 LYS A N 1
ATOM 1532 C CA . LYS A 1 227 ? -39.771 31.826 26.716 1.00 87.06 227 LYS A CA 1
ATOM 1533 C C . LYS A 1 227 ? -40.501 31.707 28.057 1.00 87.06 227 LYS A C 1
ATOM 1535 O O . LYS A 1 227 ? -41.627 31.218 28.120 1.00 87.06 227 LYS A O 1
ATOM 1540 N N . ALA A 1 228 ? -39.872 32.192 29.125 1.00 81.19 228 ALA A N 1
ATOM 1541 C CA . ALA A 1 228 ? -40.495 32.236 30.444 1.00 81.19 228 ALA A CA 1
ATOM 1542 C C . ALA A 1 228 ? -41.872 32.929 30.370 1.00 81.19 228 ALA A C 1
ATOM 1544 O O . ALA A 1 228 ? -41.989 34.019 29.811 1.00 81.19 228 ALA A O 1
ATOM 1545 N N . GLY A 1 229 ? -42.905 32.265 30.894 1.00 78.31 229 GLY A N 1
ATOM 1546 C CA . GLY A 1 229 ? -44.298 32.729 30.850 1.00 78.31 229 GLY A CA 1
ATOM 1547 C C . GLY A 1 229 ? -45.107 32.286 29.624 1.00 78.31 229 GLY A C 1
ATOM 1548 O O . GLY A 1 229 ? -46.315 32.478 29.609 1.00 78.31 229 GLY A O 1
ATOM 1549 N N . GLN A 1 230 ? -44.498 31.667 28.611 1.00 85.31 230 GLN A N 1
ATOM 1550 C CA . GLN A 1 230 ? -45.224 31.134 27.453 1.00 85.31 230 GLN A CA 1
ATOM 1551 C C . GLN A 1 230 ? -45.696 29.688 27.678 1.00 85.31 230 GLN A C 1
ATOM 1553 O O . GLN A 1 230 ? -44.990 28.876 28.285 1.00 85.31 230 GLN A O 1
ATOM 1558 N N . SER A 1 231 ? -46.868 29.349 27.140 1.00 84.19 231 SER A N 1
ATOM 1559 C CA . SER A 1 231 ? -47.437 27.995 27.139 1.00 84.19 231 SER A CA 1
ATOM 1560 C C . SER A 1 231 ? -47.279 27.332 25.765 1.00 84.19 231 SER A C 1
ATOM 1562 O O . SER A 1 231 ? -47.225 28.003 24.735 1.00 84.19 231 SER A O 1
ATOM 1564 N N . CYS A 1 232 ? -47.175 26.000 25.737 1.00 84.62 232 CYS A N 1
ATOM 1565 C CA . CYS A 1 232 ? -47.143 25.239 24.488 1.00 84.62 232 CYS A CA 1
ATOM 1566 C C . CYS A 1 232 ? -48.553 24.776 24.116 1.00 84.62 232 CYS A C 1
ATOM 1568 O O . CYS A 1 232 ? -49.147 23.970 24.832 1.00 84.62 232 CYS A O 1
ATOM 1570 N N . GLU A 1 233 ? -49.065 25.230 22.974 1.00 86.06 233 GLU A N 1
ATOM 1571 C CA . GLU A 1 233 ? -50.348 24.784 22.429 1.00 86.06 233 GLU A CA 1
ATOM 1572 C C . GLU A 1 233 ? -50.170 24.330 20.981 1.00 86.06 233 GLU A C 1
ATOM 1574 O O . GLU A 1 233 ? -49.756 25.107 20.121 1.00 86.06 233 GLU A O 1
ATOM 1579 N N . GLY A 1 234 ? -50.471 23.059 20.696 1.00 80.12 234 GLY A N 1
ATOM 1580 C CA . GLY A 1 234 ? -50.381 22.511 19.337 1.00 80.12 234 GLY A CA 1
ATOM 1581 C C . GLY A 1 234 ? -48.969 22.534 18.733 1.00 80.12 234 GLY A C 1
ATOM 1582 O O . GLY A 1 234 ? -48.836 22.619 17.519 1.00 80.12 234 GLY A O 1
ATOM 1583 N N . GLY A 1 235 ? -47.919 22.499 19.563 1.00 80.38 235 GLY A N 1
ATOM 1584 C CA . GLY A 1 235 ? -46.524 22.585 19.108 1.00 80.38 235 GLY A CA 1
ATOM 1585 C C . GLY A 1 235 ? -46.018 24.012 18.870 1.00 80.38 235 GLY A C 1
ATOM 1586 O O . GLY A 1 235 ? -44.895 24.183 18.400 1.00 80.38 235 GLY A O 1
ATOM 1587 N N . VAL A 1 236 ? -46.807 25.033 19.222 1.00 84.62 236 VAL A N 1
ATOM 1588 C CA . VAL A 1 236 ? -46.438 26.447 19.091 1.00 84.62 236 VAL A CA 1
ATOM 1589 C C . VAL A 1 236 ? -46.427 27.119 20.464 1.00 84.62 236 VAL A C 1
ATOM 1591 O O . VAL A 1 236 ? -47.351 26.956 21.261 1.00 84.62 236 VAL A O 1
ATOM 1594 N N . CYS A 1 237 ? -45.379 27.898 20.735 1.00 86.56 237 CYS A N 1
ATOM 1595 C CA . CYS A 1 237 ? -45.292 28.725 21.934 1.00 86.56 237 CYS A CA 1
ATOM 1596 C C . CYS A 1 237 ? -46.250 29.912 21.823 1.00 86.56 237 CYS A C 1
ATOM 1598 O O . CYS A 1 237 ? -46.103 30.748 20.927 1.00 86.56 237 CYS A O 1
ATOM 1600 N N . LYS A 1 238 ? -47.202 30.016 22.746 1.00 86.44 238 LYS A N 1
ATOM 1601 C CA . LYS A 1 238 ? -48.130 31.142 22.837 1.00 86.44 238 LYS A CA 1
ATOM 1602 C C . LYS A 1 238 ? -47.799 32.009 24.046 1.00 86.44 238 LYS A C 1
ATOM 1604 O O . LYS A 1 238 ? -47.338 31.518 25.075 1.00 86.44 238 LYS A O 1
ATOM 1609 N N . GLY A 1 239 ? -47.967 33.321 23.873 1.00 77.19 239 GLY A N 1
ATOM 1610 C CA . GLY A 1 239 ? -47.780 34.309 24.935 1.00 77.19 239 GLY A CA 1
ATOM 1611 C C . GLY A 1 239 ? -48.665 34.005 26.138 1.00 77.19 239 GLY A C 1
ATOM 1612 O O . GLY A 1 239 ? -49.755 33.463 25.960 1.00 77.19 239 GLY A O 1
ATOM 1613 N N . ALA A 1 240 ? -48.198 34.367 27.338 1.00 58.97 240 ALA A N 1
ATOM 1614 C CA . ALA A 1 240 ? -49.068 34.457 28.501 1.00 58.97 240 ALA A CA 1
ATOM 1615 C C . ALA A 1 240 ? -50.292 35.284 28.100 1.00 58.97 240 ALA A C 1
ATOM 1617 O O . ALA A 1 240 ? -50.150 36.429 27.668 1.00 58.97 240 ALA A O 1
ATOM 1618 N N . VAL A 1 241 ? -51.475 34.684 28.186 1.00 55.53 241 VAL A N 1
ATOM 1619 C CA . VAL A 1 241 ? -52.692 35.475 28.300 1.00 55.53 241 VAL A CA 1
ATOM 1620 C C . VAL A 1 241 ? -52.569 36.139 29.669 1.00 55.53 241 VAL A C 1
ATOM 1622 O O . VAL A 1 241 ? -52.588 35.434 30.679 1.00 55.53 241 VAL A O 1
ATOM 1625 N N . GLU A 1 242 ? -52.291 37.444 29.682 1.00 48.44 242 GLU A N 1
ATOM 1626 C CA . GLU A 1 242 ? -52.519 38.278 30.869 1.00 48.44 242 GLU A CA 1
ATOM 1627 C C . GLU A 1 242 ? -53.993 38.213 31.285 1.00 48.44 242 GLU A C 1
ATOM 1629 O O . GLU A 1 242 ? -54.866 38.215 30.383 1.00 48.44 242 GLU A O 1
#

pLDDT: mean 83.03, std 13.61, range [28.25, 95.94]